Protein 3AWU (pdb70)

B-factor: mean 17.39, std 9.41, range [6.97, 77.0]

Nearest PDB structures (foldseek):
  3awt-assembly1_A  TM=1.003E+00  e=3.997E-61  Streptomyces castaneoglobisporus
  7ciy-assembly1_A  TM=1.003E+00  e=2.114E-59  Streptomyces castaneoglobisporus
  5z0m-assembly1_A  TM=1.003E+00  e=1.622E-57  Streptomyces castaneoglobisporus
  6j2u-assembly1_B  TM=9.985E-01  e=5.013E-51  Streptomyces avermitilis
  3ntm-assembly1_A  TM=9.289E-01  e=1.333E-26  Priestia megaterium

CATH classification: 1.10.1280.10

Solvent-accessible surface area: 14108 Å² total; per-residue (Å²): 77,60,0,70,24,0,45,86,22,81,79,90,52,24,133,100,4,16,56,1,0,35,57,0,9,175,52,35,110,0,12,88,30,0,100,35,6,20,46,29,5,8,42,4,17,10,110,18,94,16,7,1,7,0,0,0,0,0,3,0,1,10,0,61,4,0,6,36,0,4,99,5,0,45,77,62,27,99,76,7,29,0,2,8,0,25,0,13,67,34,67,46,72,194,14,49,0,8,31,88,80,0,0,0,12,64,12,100,112,108,26,12,72,1,93,56,14,24,0,2,30,97,63,63,77,2,58,1,73,11,79,15,7,47,20,67,26,0,14,2,57,19,27,55,85,44,77,99,1,0,52,168,76,46,6,68,66,3,4,50,45,66,38,4,2,70,91,73,27,11,0,39,0,108,3,0,0,0,29,0,0,5,20,65,56,65,34,1,3,2,30,0,0,12,8,0,6,12,5,0,17,5,0,4,0,0,0,0,0,0,0,0,0,0,2,0,10,1,6,20,1,3,1,42,2,45,70,100,20,86,136,25,67,6,44,8,97,50,82,35,109,70,4,8,9,38,92,82,65,0,109,59,38,89,112,8,80,0,32,55,0,44,84,7,67,78,77,4,64,16,64,65,35,127,137,73,118,201,158,55,48,152,73,20,84,48,108,44,145,70,24,111,0,57,2,124,69,87,173,61,29,84,30,55,8,42,0,32,0,75,56,39,61,2,12,5,5,128,4,43,86,23,17,15,2,2,4,2,19,6,3,54,59,31,101,54,6,93,25,2,0,91,26,0,6,63,35,0,99,56,8,80,6,52,108,103

Organism: NCBI:txid79261

Foldseek 3Di:
DAAEAPLPDDLVLQQLQLVLQLVCQVVPNLVVLLVVQLVLVVPADLVFFHACAFFLNVQVNLLVSLVVVQVSSCVVPVVHGHYAYPCQPQKDQPRPCQDQSHQHGWADPPPQAGDGHPQGVVNVRQFQDPDDDPDTGFGWHACPQHNTADHVVLLVVLLPFAECWDPVRGCPTDHNPNVLCASDDPGHLLVNLVRGDTCSNDSSNVSRVVVSNHSVVSNLSLVLSCQQHVPYDRDDADDRHSHAGQPAAGPPVRPDGVVNRSDVVVPYHYPDHDHRDD/DADDWDWDQAPNWIKIKHQDVADDDRMWIDTNNATWAKDADPVQWIETPLGHPDTDRHVVVNRNVVVVSCVPDDDDHD

Secondary structure (DSSP, 8-state):
-EE-BGGG--HHHHHHHHHHHHHHHHTTHHHHHHHHHHHHHHH--TTS---SSSSTTHHHHHHHHHHHHHHHHHHH-TT----B--TTTS-STTSGGGSTTTT--PBPTTT-BB-SSTT-GGGSS----S-SBS--S-B--TTSSSS-PPPHHHHHHHHT---S--TT-STT--SHHHHHHTSSTT-SHHHHHHHH-GGGGSTTGGGSTHHHHHHHHHHHHHHHHHHH-TT---S--S--TTS--TTS--TTTSS--GGGGS-GGGT-EES--PPP--/-PPPPEEEEETTEEEEEEE------SEEEEETTEEE-EEE-TTS-EEETTEEEEEESSHHHHHHHHHHHHTTPPBPP-

Structure (mmCIF, N/CA/C/O backbone):
data_3AWU
#
_entry.id   3AWU
#
_cell.length_a   65.100
_cell.length_b   97.790
_cell.length_c   54.990
_cell.angle_alpha   90.00
_cell.angle_beta   90.00
_cell.angle_gamma   90.00
#
_symmetry.space_group_name_H-M   'P 21 21 2'
#
loop_
_entity.id
_entity.type
_entity.pdbx_description
1 polymer Tyrosinase
2 polymer MelC
3 non-polymer 'COPPER (II) ION'
4 non-polymer 'NITRATE ION'
5 water water
#
loop_
_atom_site.group_PDB
_atom_site.id
_atom_site.type_symbol
_atom_site.label_atom_id
_atom_site.label_alt_id
_atom_site.label_comp_id
_atom_site.label_asym_id
_atom_site.label_entity_id
_atom_site.label_seq_id
_atom_site.pdbx_PDB_ins_code
_atom_site.Cartn_x
_atom_site.Cartn_y
_atom_site.Cartn_z
_atom_site.occupancy
_atom_site.B_iso_or_equiv
_atom_site.auth_seq_id
_atom_site.auth_comp_id
_atom_site.auth_asym_id
_atom_site.auth_atom_id
_atom_site.pdbx_PDB_model_num
ATOM 1 N N . THR A 1 2 ? -5.753 -4.843 -3.560 1.00 30.87 2 THR A N 1
ATOM 2 C CA . THR A 1 2 ? -5.724 -6.043 -2.704 1.00 25.01 2 THR A CA 1
ATOM 3 C C . THR A 1 2 ? -7.058 -6.772 -2.857 1.00 20.32 2 THR A C 1
ATOM 4 O O . THR A 1 2 ? -8.075 -6.150 -2.517 1.00 22.07 2 THR A O 1
ATOM 8 N N . VAL A 1 3 ? -7.139 -8.022 -3.321 1.00 17.97 3 VAL A N 1
ATOM 9 C CA . VAL A 1 3 ? -8.378 -8.761 -3.358 1.00 16.66 3 VAL A CA 1
ATOM 10 C C . VAL A 1 3 ? -8.356 -9.951 -2.391 1.00 14.80 3 VAL A C 1
ATOM 11 O O . VAL A 1 3 ? -7.466 -10.793 -2.519 1.00 17.07 3 VAL A O 1
ATOM 15 N N . ARG A 1 4 ? -9.313 -9.970 -1.470 1.00 12.63 4 ARG A N 1
ATOM 16 C CA . ARG A 1 4 ? -9.470 -11.105 -0.566 1.00 11.65 4 ARG A CA 1
ATOM 17 C C . ARG A 1 4 ? -10.388 -12.140 -1.225 1.00 11.46 4 ARG A C 1
ATOM 18 O O . ARG A 1 4 ? -11.507 -11.815 -1.645 1.00 13.11 4 ARG A O 1
ATOM 26 N N . LYS A 1 5 ? -9.901 -13.369 -1.312 1.00 10.75 5 LYS A N 1
ATOM 27 C CA . LYS A 1 5 ? -10.517 -14.430 -2.066 1.00 10.83 5 LYS A CA 1
ATOM 28 C C . LYS A 1 5 ? -11.012 -15.524 -1.166 1.00 10.46 5 LYS A C 1
ATOM 29 O O . LYS A 1 5 ? -10.425 -15.786 -0.130 1.00 10.36 5 LYS A O 1
ATOM 35 N N . ASN A 1 6 ? -12.067 -16.235 -1.579 1.00 11.49 6 ASN A N 1
ATOM 36 C CA . ASN A 1 6 ? -12.538 -17.392 -0.868 1.00 11.04 6 ASN A CA 1
ATOM 37 C C . ASN A 1 6 ? -11.430 -18.445 -0.854 1.00 10.56 6 ASN A C 1
ATOM 38 O O . ASN A 1 6 ? -10.870 -18.803 -1.925 1.00 10.66 6 ASN A O 1
ATOM 43 N N . GLN A 1 7 ? -11.086 -18.944 0.343 1.00 10.09 7 GLN A N 1
ATOM 44 C CA . GLN A 1 7 ? -10.017 -19.967 0.437 1.00 10.30 7 GLN A CA 1
ATOM 45 C C . GLN A 1 7 ? -10.205 -21.116 -0.539 1.00 10.17 7 GLN A C 1
ATOM 46 O O . GLN A 1 7 ? -9.223 -21.699 -0.981 1.00 10.79 7 GLN A O 1
ATOM 52 N N . ALA A 1 8 ? -11.486 -21.488 -0.768 1.00 10.71 8 ALA A N 1
ATOM 53 C CA . ALA A 1 8 ? -11.807 -22.674 -1.586 1.00 10.83 8 ALA A CA 1
ATOM 54 C C . ALA A 1 8 ? -11.312 -22.484 -3.020 1.00 11.09 8 ALA A C 1
ATOM 55 O O . ALA A 1 8 ? -11.203 -23.467 -3.742 1.00 13.69 8 ALA A O 1
ATOM 57 N N . THR A 1 9 ? -11.041 -21.256 -3.435 1.00 10.26 9 THR A N 1
ATOM 58 C CA . THR A 1 9 ? -10.714 -20.882 -4.799 1.00 10.74 9 THR A CA 1
ATOM 59 C C . THR A 1 9 ? -9.230 -20.626 -5.030 1.00 10.74 9 THR A C 1
ATOM 60 O O . THR A 1 9 ? -8.837 -20.297 -6.165 1.00 12.35 9 THR A O 1
ATOM 64 N N . LEU A 1 10 ? -8.428 -20.724 -3.972 1.00 11.39 10 LEU A N 1
ATOM 65 C CA . LEU A 1 10 ? -7.015 -20.389 -4.153 1.00 11.97 10 LEU A CA 1
ATOM 66 C C . LEU A 1 10 ? -6.340 -21.403 -5.085 1.00 12.70 10 LEU A C 1
ATOM 67 O O . LEU A 1 10 ? -6.624 -22.601 -5.075 1.00 14.47 10 LEU A O 1
ATOM 72 N N . THR A 1 11 ? -5.434 -20.969 -5.947 1.00 13.68 11 THR A N 1
ATOM 73 C CA . THR A 1 11 ? -4.582 -21.869 -6.692 1.00 14.34 11 THR A CA 1
ATOM 74 C C . THR A 1 11 ? -3.545 -22.518 -5.797 1.00 14.37 11 THR A C 1
ATOM 75 O O . THR A 1 11 ? -3.287 -22.072 -4.675 1.00 12.88 11 THR A O 1
ATOM 79 N N . ALA A 1 12 ? -2.900 -23.557 -6.295 1.00 15.64 12 ALA A N 1
ATOM 80 C CA . ALA A 1 12 ? -1.848 -24.218 -5.529 1.00 15.25 12 ALA A CA 1
ATOM 81 C C . ALA A 1 12 ? -0.751 -23.215 -5.272 1.00 14.87 12 ALA A C 1
ATOM 82 O O . ALA A 1 12 ? -0.176 -23.188 -4.158 1.00 16.01 12 ALA A O 1
ATOM 84 N N . ASP A 1 13 ? -0.405 -22.306 -6.176 1.00 16.64 13 ASP A N 1
ATOM 85 C CA . ASP A 1 13 ? 0.653 -21.306 -5.950 1.00 17.39 13 ASP A CA 1
ATOM 86 C C . ASP A 1 13 ? 0.267 -20.303 -4.854 1.00 15.09 13 ASP A C 1
ATOM 87 O O . ASP A 1 13 ? 1.086 -19.897 -4.022 1.00 15.40 13 ASP A O 1
ATOM 96 N N . GLU A 1 14 ? -1.007 -19.900 -4.846 1.00 13.77 14 GLU A N 1
ATOM 97 C CA . GLU A 1 14 ? -1.456 -18.962 -3.818 1.00 12.97 14 GLU A CA 1
ATOM 98 C C . GLU A 1 14 ? -1.429 -19.588 -2.444 1.00 11.78 14 GLU A C 1
ATOM 99 O O . GLU A 1 14 ? -1.048 -18.964 -1.460 1.00 12.41 14 GLU A O 1
ATOM 105 N N . LYS A 1 15 ? -1.812 -20.883 -2.355 1.00 12.25 15 LYS A N 1
ATOM 106 C CA . LYS A 1 15 ? -1.731 -21.584 -1.059 1.00 11.81 15 LYS A CA 1
ATOM 107 C C . LYS A 1 15 ? -0.285 -21.652 -0.562 1.00 11.98 15 LYS A C 1
ATOM 108 O O . LYS A 1 15 ? 0.052 -21.363 0.581 1.00 12.85 15 LYS A O 1
ATOM 114 N N . ARG A 1 16 ? 0.624 -22.041 -1.461 1.00 12.80 16 ARG A N 1
ATOM 115 C CA . ARG A 1 16 ? 2.055 -22.142 -1.137 1.00 13.10 16 ARG A CA 1
ATOM 116 C C . ARG A 1 16 ? 2.551 -20.814 -0.619 1.00 12.13 16 ARG A C 1
ATOM 117 O O . ARG A 1 16 ? 3.272 -20.750 0.391 1.00 12.10 16 ARG A O 1
ATOM 125 N N . ARG A 1 17 ? 2.242 -19.732 -1.318 1.00 12.76 17 ARG A N 1
ATOM 126 C CA . ARG A 1 17 ? 2.780 -18.415 -0.944 1.00 12.49 17 ARG A CA 1
ATOM 127 C C . ARG A 1 17 ? 2.193 -17.908 0.368 1.00 11.69 17 ARG A C 1
ATOM 128 O O . ARG A 1 17 ? 2.887 -17.321 1.192 1.00 12.09 17 ARG A O 1
ATOM 140 N N . PHE A 1 18 ? 0.903 -18.157 0.596 1.00 11.94 18 PHE A N 1
ATOM 141 C CA . PHE A 1 18 ? 0.280 -17.766 1.875 1.00 11.38 18 PHE A CA 1
ATOM 142 C C . PHE A 1 18 ? 0.925 -18.516 3.012 1.00 10.71 18 PHE A C 1
ATOM 143 O O . PHE A 1 18 ? 1.303 -17.900 4.026 1.00 10.73 18 PHE A O 1
ATOM 151 N N . VAL A 1 19 ? 1.040 -19.850 2.874 1.00 9.91 19 VAL A N 1
ATOM 152 C CA . VAL A 1 19 ? 1.677 -20.660 3.927 1.00 9.98 19 VAL A CA 1
ATOM 153 C C . VAL A 1 19 ? 3.078 -20.181 4.224 1.00 9.60 19 VAL A C 1
ATOM 154 O O . VAL A 1 19 ? 3.461 -20.041 5.384 1.00 9.86 19 VAL A O 1
ATOM 158 N N . ALA A 1 20 ? 3.880 -19.954 3.185 1.00 10.92 20 ALA A N 1
ATOM 159 C CA . ALA A 1 20 ? 5.271 -19.543 3.413 1.00 10.68 20 ALA A CA 1
ATOM 160 C C . ALA A 1 20 ? 5.309 -18.207 4.142 1.00 9.95 20 ALA A C 1
ATOM 161 O O . ALA A 1 20 ? 6.152 -17.970 5.007 1.00 10.20 20 ALA A O 1
ATOM 163 N N . ALA A 1 21 ? 4.461 -17.275 3.756 1.00 10.33 21 ALA A N 1
ATOM 164 C CA . ALA A 1 21 ? 4.488 -15.952 4.419 1.00 10.08 21 ALA A CA 1
ATOM 165 C C . ALA A 1 21 ? 4.090 -16.037 5.887 1.00 9.23 21 ALA A C 1
ATOM 166 O O . ALA A 1 21 ? 4.719 -15.412 6.748 1.00 9.72 21 ALA A O 1
ATOM 168 N N . VAL A 1 22 ? 3.078 -16.834 6.187 1.00 9.55 22 VAL A N 1
ATOM 169 C CA . VAL A 1 22 ? 2.687 -17.061 7.607 1.00 9.86 22 VAL A CA 1
ATOM 170 C C . VAL A 1 22 ? 3.833 -17.697 8.383 1.00 9.57 22 VAL A C 1
ATOM 171 O O . VAL A 1 22 ? 4.176 -17.276 9.504 1.00 9.92 22 VAL A O 1
ATOM 175 N N . LEU A 1 23 ? 4.482 -18.720 7.794 1.00 9.64 23 LEU A N 1
ATOM 176 C CA . LEU A 1 23 ? 5.574 -19.395 8.496 1.00 9.67 23 LEU A CA 1
ATOM 177 C C . LEU A 1 23 ? 6.736 -18.442 8.714 1.00 9.33 23 LEU A C 1
ATOM 178 O O . LEU A 1 23 ? 7.431 -18.540 9.762 1.00 10.04 23 LEU A O 1
ATOM 183 N N . GLU A 1 24 ? 6.973 -17.509 7.825 1.00 9.30 24 GLU A N 1
ATOM 184 C CA . GLU A 1 24 ? 8.092 -16.537 8.012 1.00 9.33 24 GLU A CA 1
ATOM 185 C C . GLU A 1 24 ? 7.742 -15.542 9.108 1.00 9.03 24 GLU A C 1
ATOM 186 O O . GLU A 1 24 ? 8.578 -15.192 9.943 1.00 10.58 24 GLU A O 1
ATOM 192 N N . LEU A 1 25 ? 6.492 -15.071 9.154 1.00 9.29 25 LEU A N 1
ATOM 193 C CA . LEU A 1 25 ? 6.103 -14.204 10.291 1.00 9.70 25 LEU A CA 1
ATOM 194 C C . LEU A 1 25 ? 6.267 -14.970 11.613 1.00 9.05 25 LEU A C 1
ATOM 195 O O . LEU A 1 25 ? 6.690 -14.357 12.597 1.00 9.59 25 LEU A O 1
ATOM 200 N N . LYS A 1 26 ? 5.974 -16.272 11.630 1.00 8.98 26 LYS A N 1
ATOM 201 C CA . LYS A 1 26 ? 6.226 -17.057 12.852 1.00 10.26 26 LYS A CA 1
ATOM 202 C C . LYS A 1 26 ? 7.719 -17.123 13.159 1.00 9.59 26 LYS A C 1
ATOM 203 O O . LYS A 1 26 ? 8.141 -16.820 14.302 1.00 9.53 26 LYS A O 1
ATOM 209 N N . ARG A 1 27 ? 8.537 -17.507 12.202 1.00 8.94 27 ARG A N 1
ATOM 210 C CA . ARG A 1 27 ? 9.982 -17.666 12.434 1.00 9.05 27 ARG A CA 1
ATOM 211 C C . ARG A 1 27 ? 10.591 -16.376 12.966 1.00 9.51 27 ARG A C 1
ATOM 212 O O . ARG A 1 27 ? 11.459 -16.412 13.853 1.00 10.26 27 ARG A O 1
ATOM 220 N N . SER A 1 28 ? 10.188 -15.217 12.438 1.00 9.35 28 SER A N 1
ATOM 221 C CA . SER A 1 28 ? 10.833 -13.961 12.793 1.00 10.72 28 SER A CA 1
ATOM 222 C C . SER A 1 28 ? 10.366 -13.418 14.131 1.00 10.79 28 SER A C 1
ATOM 223 O O . SER A 1 28 ? 10.922 -12.410 14.575 1.00 13.21 28 SER A O 1
ATOM 226 N N . GLY A 1 29 ? 9.338 -14.034 14.737 1.00 10.29 29 GLY A N 1
ATOM 227 C CA . GLY A 1 29 ? 8.844 -13.599 16.060 1.00 11.58 29 GLY A CA 1
ATOM 228 C C . GLY A 1 29 ? 7.667 -12.647 15.913 1.00 11.42 29 GLY A C 1
ATOM 229 O O . GLY A 1 29 ? 7.001 -12.341 16.921 1.00 13.50 29 GLY A O 1
ATOM 230 N N . ARG A 1 30 ? 7.371 -12.178 14.715 1.00 9.23 30 ARG A N 1
ATOM 231 C CA . ARG A 1 30 ? 6.267 -11.209 14.570 1.00 9.73 30 ARG A CA 1
ATOM 232 C C . ARG A 1 30 ? 4.921 -11.841 14.853 1.00 9.58 30 ARG A C 1
ATOM 233 O O . ARG A 1 30 ? 4.037 -11.204 15.448 1.00 11.38 30 ARG A O 1
ATOM 241 N N . TYR A 1 31 ? 4.703 -13.070 14.399 1.00 9.47 31 TYR A N 1
ATOM 242 C CA . TYR A 1 31 ? 3.379 -13.677 14.533 1.00 9.51 31 TYR A CA 1
ATOM 243 C C . TYR A 1 31 ? 2.892 -13.722 15.966 1.00 9.67 31 TYR A C 1
ATOM 244 O O . TYR A 1 31 ? 1.737 -13.441 16.256 1.00 9.70 31 TYR A O 1
ATOM 253 N N . ASP A 1 32 ? 3.787 -14.190 16.872 1.00 10.22 32 ASP A N 1
ATOM 254 C CA . ASP A 1 32 ? 3.356 -14.382 18.253 1.00 10.01 32 ASP A CA 1
ATOM 255 C C . ASP A 1 32 ? 2.868 -13.111 18.899 1.00 9.35 32 ASP A C 1
ATOM 256 O O . ASP A 1 32 ? 2.019 -13.143 19.809 1.00 9.92 32 ASP A O 1
ATOM 261 N N . GLU A 1 33 ? 3.354 -11.955 18.451 1.00 10.95 33 GLU A N 1
ATOM 262 C CA . GLU A 1 33 ? 2.869 -10.713 19.072 1.00 11.55 33 GLU A CA 1
ATOM 263 C C . GLU A 1 33 ? 1.452 -10.409 18.636 1.00 10.86 33 GLU A C 1
ATOM 264 O O . GLU A 1 33 ? 0.708 -9.772 19.402 1.00 11.53 33 GLU A O 1
ATOM 270 N N . PHE A 1 34 ? 0.975 -10.846 17.466 1.00 10.18 34 PHE A N 1
ATOM 271 C CA . PHE A 1 34 ? -0.458 -10.775 17.155 1.00 10.26 34 PHE A CA 1
ATOM 272 C C . PHE A 1 34 ? -1.271 -11.655 18.122 1.00 9.87 34 PHE A C 1
ATOM 273 O O . PHE A 1 34 ? -2.321 -11.260 18.600 1.00 9.71 34 PHE A O 1
ATOM 281 N N . VAL A 1 35 ? -0.761 -12.864 18.423 1.00 9.71 35 VAL A N 1
ATOM 282 C CA . VAL A 1 35 ? -1.507 -13.712 19.370 1.00 10.40 35 VAL A CA 1
ATOM 283 C C . VAL A 1 35 ? -1.583 -13.003 20.705 1.00 10.14 35 VAL A C 1
ATOM 284 O O . VAL A 1 35 ? -2.637 -12.997 21.355 1.00 11.31 35 VAL A O 1
ATOM 288 N N . ARG A 1 36 ? -0.450 -12.446 21.156 1.00 10.77 36 ARG A N 1
ATOM 289 C CA . ARG A 1 36 ? -0.433 -11.786 22.453 1.00 11.35 36 ARG A CA 1
ATOM 290 C C . ARG A 1 36 ? -1.385 -10.599 22.495 1.00 12.32 36 ARG A C 1
ATOM 291 O O . ARG A 1 36 ? -2.124 -10.420 23.484 1.00 13.22 36 ARG A O 1
ATOM 299 N N . THR A 1 37 ? -1.394 -9.743 21.480 1.00 11.69 37 THR A N 1
ATOM 300 C CA . THR A 1 37 ? -2.319 -8.606 21.500 1.00 12.86 37 THR A CA 1
ATOM 301 C C . THR A 1 37 ? -3.759 -9.046 21.597 1.00 13.36 37 THR A C 1
ATOM 302 O O . THR A 1 37 ? -4.612 -8.536 22.344 1.00 13.35 37 THR A O 1
ATOM 306 N N . HIS A 1 38 ? -4.115 -10.091 20.774 1.00 13.34 38 HIS A N 1
ATOM 307 C CA . HIS A 1 38 ? -5.495 -10.534 20.830 1.00 12.65 38 HIS A CA 1
ATOM 308 C C . HIS A 1 38 ? -5.883 -11.061 22.206 1.00 12.12 38 HIS A C 1
ATOM 309 O O . HIS A 1 38 ? -6.948 -10.742 22.729 1.00 11.73 38 HIS A O 1
ATOM 316 N N . ASN A 1 39 ? -5.023 -11.866 22.821 1.00 12.06 39 ASN A N 1
ATOM 317 C CA . ASN A 1 39 ? -5.315 -12.423 24.138 1.00 13.08 39 ASN A CA 1
ATOM 318 C C . ASN A 1 39 ? -5.520 -11.343 25.157 1.00 13.35 39 ASN A C 1
ATOM 319 O O . ASN A 1 39 ? -6.389 -11.389 26.030 1.00 14.29 39 ASN A O 1
ATOM 324 N N . GLU A 1 40 ? -4.723 -10.255 25.109 1.00 14.35 40 GLU A N 1
ATOM 325 C CA . GLU A 1 40 ? -4.853 -9.182 26.081 1.00 15.76 40 GLU A CA 1
ATOM 326 C C . GLU A 1 40 ? -6.226 -8.520 25.959 1.00 15.09 40 GLU A C 1
ATOM 327 O O . GLU A 1 40 ? -6.905 -8.256 26.971 1.00 17.00 40 GLU A O 1
ATOM 333 N N . PHE A 1 41 ? -6.680 -8.268 24.723 1.00 13.40 41 PHE A N 1
ATOM 334 C CA . PHE A 1 41 ? -7.998 -7.647 24.580 1.00 13.71 41 PHE A CA 1
ATOM 335 C C . PHE A 1 41 ? -9.060 -8.647 24.981 1.00 12.99 41 PHE A C 1
ATOM 336 O O . PHE A 1 41 ? -10.040 -8.308 25.688 1.00 15.51 41 PHE A O 1
ATOM 344 N N . ILE A 1 42 ? -9.014 -9.904 24.611 1.00 12.52 42 ILE A N 1
ATOM 345 C CA . ILE A 1 42 ? -10.142 -10.778 24.947 1.00 14.52 42 ILE A CA 1
ATOM 346 C C . ILE A 1 42 ? -10.193 -11.031 26.427 1.00 14.73 42 ILE A C 1
ATOM 347 O O . ILE A 1 42 ? -11.282 -11.246 27.002 1.00 14.90 42 ILE A O 1
ATOM 352 N N . MET A 1 43 ? -9.064 -10.989 27.139 1.00 13.34 43 MET A N 1
ATOM 353 C CA . MET A 1 43 ? -9.130 -11.134 28.585 1.00 14.56 43 MET A CA 1
ATOM 354 C C . MET A 1 43 ? -9.525 -9.849 29.317 1.00 14.62 43 MET A C 1
ATOM 355 O O . MET A 1 43 ? -9.905 -9.924 30.493 1.00 17.16 43 MET A O 1
ATOM 360 N N . SER A 1 44 ? -9.439 -8.707 28.655 1.00 13.57 44 SER A N 1
ATOM 361 C CA . SER A 1 44 ? -9.771 -7.436 29.298 1.00 13.55 44 SER A CA 1
ATOM 362 C C . SER A 1 44 ? -11.153 -6.892 28.956 1.00 12.78 44 SER A C 1
ATOM 363 O O . SER A 1 44 ? -11.729 -6.182 29.810 1.00 16.73 44 SER A O 1
ATOM 368 N N . ASP A 1 45 ? -11.660 -7.147 27.750 1.00 13.05 45 ASP A N 1
ATOM 369 C CA . ASP A 1 45 ? -12.959 -6.604 27.322 1.00 12.82 45 ASP A CA 1
ATOM 370 C C . ASP A 1 45 ? -14.058 -7.174 28.201 1.00 13.96 45 ASP A C 1
ATOM 371 O O . ASP A 1 45 ? -14.167 -8.404 28.224 1.00 20.82 45 ASP A O 1
ATOM 376 N N . THR A 1 46 ? -14.807 -6.381 28.934 1.00 13.50 46 THR A N 1
ATOM 377 C CA . THR A 1 46 ? -15.795 -6.933 29.853 1.00 15.01 46 THR A CA 1
ATOM 378 C C . THR A 1 46 ? -17.173 -6.253 29.617 1.00 15.78 46 THR A C 1
ATOM 379 O O . THR A 1 46 ? -17.180 -5.079 29.268 1.00 16.58 46 THR A O 1
ATOM 383 N N . ASP A 1 47 ? -18.259 -7.003 29.855 1.00 15.41 47 ASP A N 1
ATOM 384 C CA . ASP A 1 47 ? -19.586 -6.457 29.593 1.00 16.62 47 ASP A CA 1
ATOM 385 C C . ASP A 1 47 ? -19.965 -5.244 30.464 1.00 17.99 47 ASP A C 1
ATOM 386 O O . ASP A 1 47 ? -20.804 -4.490 30.019 1.00 20.31 47 ASP A O 1
ATOM 391 N N . SER A 1 48 ? -19.369 -5.110 31.625 1.00 20.97 48 SER A N 1
ATOM 392 C CA . SER A 1 48 ? -19.652 -4.045 32.569 1.00 23.89 48 SER A CA 1
ATOM 393 C C . SER A 1 48 ? -18.563 -2.992 32.600 1.00 23.51 48 SER A C 1
ATOM 394 O O . SER A 1 48 ? -18.600 -2.054 33.410 1.00 30.54 48 SER A O 1
ATOM 397 N N . GLY A 1 49 ? -17.553 -3.031 31.765 1.00 21.53 49 GLY A N 1
ATOM 398 C CA . GLY A 1 49 ? -16.441 -2.066 31.855 1.00 20.74 49 GLY A CA 1
ATOM 399 C C . GLY A 1 49 ? -15.961 -1.809 30.427 1.00 17.72 49 GLY A C 1
ATOM 400 O O . GLY A 1 49 ? -16.644 -1.997 29.433 1.00 16.84 49 GLY A O 1
ATOM 401 N N . GLU A 1 50 ? -14.696 -1.335 30.351 1.00 17.56 50 GLU A N 1
ATOM 402 C CA . GLU A 1 50 ? -14.125 -0.985 29.082 1.00 16.39 50 GLU A CA 1
ATOM 403 C C . GLU A 1 50 ? -14.136 -2.219 28.144 1.00 14.92 50 GLU A C 1
ATOM 404 O O . GLU A 1 50 ? -13.742 -3.312 28.580 1.00 15.14 50 GLU A O 1
ATOM 410 N N . ARG A 1 51 ? -14.561 -2.001 26.918 1.00 14.49 51 ARG A N 1
ATOM 411 C CA . ARG A 1 51 ? -14.625 -3.107 25.966 1.00 13.43 51 ARG A CA 1
ATOM 412 C C . ARG A 1 51 ? -14.398 -2.541 24.588 1.00 12.79 51 ARG A C 1
ATOM 413 O O . ARG A 1 51 ? -15.091 -1.615 24.206 1.00 14.44 51 ARG A O 1
ATOM 421 N N . THR A 1 52 ? -13.422 -3.117 23.902 1.00 12.08 52 THR A N 1
ATOM 422 C CA . THR A 1 52 ? -13.040 -2.591 22.602 1.00 12.42 52 THR A CA 1
ATOM 423 C C . THR A 1 52 ? -12.960 -3.690 21.537 1.00 11.45 52 THR A C 1
ATOM 424 O O . THR A 1 52 ? -13.474 -3.550 20.441 1.00 12.27 52 THR A O 1
ATOM 428 N N . GLY A 1 53 ? -12.271 -4.824 21.797 1.00 10.06 53 GLY A N 1
ATOM 429 C CA . GLY A 1 53 ? -12.029 -5.791 20.743 1.00 10.61 53 GLY A CA 1
ATOM 430 C C . GLY A 1 53 ? -13.202 -6.734 20.511 1.00 10.72 53 GLY A C 1
ATOM 431 O O . GLY A 1 53 ? -13.357 -7.266 19.413 1.00 11.48 53 GLY A O 1
ATOM 432 N N A HIS A 1 54 ? -14.051 -6.903 21.503 0.33 10.72 54 HIS A N 1
ATOM 433 N N B HIS A 1 54 ? -13.983 -6.983 21.538 0.67 11.23 54 HIS A N 1
ATOM 434 C CA A HIS A 1 54 ? -15.214 -7.765 21.220 0.33 10.33 54 HIS A CA 1
ATOM 435 C CA B HIS A 1 54 ? -15.023 -8.003 21.640 0.67 10.65 54 HIS A CA 1
ATOM 436 C C A HIS A 1 54 ? -16.216 -7.480 22.332 0.33 11.22 54 HIS A C 1
ATOM 437 C C B HIS A 1 54 ? -16.229 -7.425 22.364 0.67 11.41 54 HIS A C 1
ATOM 438 O O A HIS A 1 54 ? -15.995 -6.653 23.227 0.33 12.25 54 HIS A O 1
ATOM 439 O O B HIS A 1 54 ? -16.137 -6.392 23.028 0.67 11.55 54 HIS A O 1
ATOM 452 N N . ARG A 1 55 ? -17.338 -8.172 22.331 1.00 10.70 55 ARG A N 1
ATOM 453 C CA . ARG A 1 55 ? -18.533 -7.976 23.115 1.00 11.37 55 ARG A CA 1
ATOM 454 C C . ARG A 1 55 ? -18.923 -6.521 23.095 1.00 10.81 55 ARG A C 1
ATOM 455 O O . ARG A 1 55 ? -19.356 -5.967 24.126 1.00 13.01 55 ARG A O 1
ATOM 463 N N . SER A 1 56 ? -18.868 -5.865 21.921 1.00 11.16 56 SER A N 1
ATOM 464 C CA . SER A 1 56 ? -19.044 -4.402 21.874 1.00 11.21 56 SER A CA 1
ATOM 465 C C . SER A 1 56 ? -19.159 -4.022 20.401 1.00 10.99 56 SER A C 1
ATOM 466 O O . SER A 1 56 ? -18.750 -4.815 19.525 1.00 10.38 56 SER A O 1
ATOM 469 N N . PRO A 1 57 ? -19.700 -2.857 20.115 1.00 11.05 57 PRO A N 1
ATOM 470 C CA . PRO A 1 57 ? -19.864 -2.448 18.720 1.00 11.37 57 PRO A CA 1
ATOM 471 C C . PRO A 1 57 ? -18.538 -2.426 17.961 1.00 9.89 57 PRO A C 1
ATOM 472 O O . PRO A 1 57 ? -18.549 -2.660 16.753 1.00 11.35 57 PRO A O 1
ATOM 476 N N . SER A 1 58 ? -17.432 -2.127 18.636 1.00 10.19 58 SER A N 1
ATOM 477 C CA . SER A 1 58 ? -16.164 -2.061 17.903 1.00 10.38 58 SER A CA 1
ATOM 478 C C . SER A 1 58 ? -15.548 -3.428 17.606 1.00 9.33 58 SER A C 1
ATOM 479 O O . SER A 1 58 ? -14.532 -3.482 16.935 1.00 9.33 58 SER A O 1
ATOM 482 N N . PHE A 1 59 ? -16.195 -4.529 18.002 1.00 9.35 59 PHE A N 1
ATOM 483 C CA . PHE A 1 59 ? -15.787 -5.875 17.612 1.00 10.07 59 PHE A CA 1
ATOM 484 C C . PHE A 1 59 ? -15.454 -5.922 16.119 1.00 9.43 59 PHE A C 1
ATOM 485 O O . PHE A 1 59 ? -14.384 -6.446 15.733 1.00 9.38 59 PHE A O 1
ATOM 493 N N . LEU A 1 60 ? -16.306 -5.339 15.284 1.00 9.05 60 LEU A N 1
ATOM 494 C CA . LEU A 1 60 ? -16.099 -5.442 13.807 1.00 9.36 60 LEU A CA 1
ATOM 495 C C . LEU A 1 60 ? -15.008 -4.512 13.329 1.00 8.62 60 LEU A C 1
ATOM 496 O O . LEU A 1 60 ? -14.094 -5.020 12.689 1.00 8.69 60 LEU A O 1
ATOM 501 N N . PRO A 1 61 ? -14.980 -3.186 13.578 1.00 9.38 61 PRO A N 1
ATOM 502 C CA . PRO A 1 61 ? -13.853 -2.406 13.098 1.00 9.69 61 PRO A CA 1
ATOM 503 C C . PRO A 1 61 ? -12.528 -2.786 13.749 1.00 9.52 61 PRO A C 1
ATOM 504 O O . PRO A 1 61 ? -11.490 -2.692 13.094 1.00 9.23 61 PRO A O 1
ATOM 508 N N . TRP A 1 62 ? -12.549 -3.197 15.013 1.00 9.59 62 TRP A N 1
ATOM 509 C CA . TRP A 1 62 ? -11.316 -3.593 15.690 1.00 9.61 62 TRP A CA 1
ATOM 510 C C . TRP A 1 62 ? -10.701 -4.780 14.963 1.00 9.24 62 TRP A C 1
ATOM 511 O O . TRP A 1 62 ? -9.516 -4.763 14.619 1.00 9.61 62 TRP A O 1
ATOM 522 N N . HIS A 1 63 ? -11.528 -5.833 14.719 1.00 9.38 63 HIS A N 1
ATOM 523 C CA . HIS A 1 63 ? -10.965 -6.976 13.993 1.00 9.34 63 HIS A CA 1
ATOM 524 C C . HIS A 1 63 ? -10.634 -6.618 12.561 1.00 8.82 63 HIS A C 1
ATOM 525 O O . HIS A 1 63 ? -9.690 -7.178 11.987 1.00 9.19 63 HIS A O 1
ATOM 532 N N . ARG A 1 64 ? -11.328 -5.659 11.914 1.00 9.64 64 ARG A N 1
ATOM 533 C CA . ARG A 1 64 ? -10.943 -5.230 10.585 1.00 8.92 64 ARG A CA 1
ATOM 534 C C . ARG A 1 64 ? -9.540 -4.651 10.608 1.00 9.51 64 ARG A C 1
ATOM 535 O O . ARG A 1 64 ? -8.700 -4.979 9.754 1.00 10.22 64 ARG A O 1
ATOM 543 N N . ARG A 1 65 ? -9.257 -3.769 11.568 1.00 9.43 65 ARG A N 1
ATOM 544 C CA . ARG A 1 65 ? -7.895 -3.188 11.615 1.00 10.08 65 ARG A CA 1
ATOM 545 C C . ARG A 1 65 ? -6.860 -4.209 12.059 1.00 9.54 65 ARG A C 1
ATOM 546 O O . ARG A 1 65 ? -5.756 -4.178 11.515 1.00 10.92 65 ARG A O 1
ATOM 560 N N . PHE A 1 66 ? -7.205 -5.108 12.976 1.00 9.31 66 PHE A N 1
ATOM 561 C CA . PHE A 1 66 ? -6.249 -6.131 13.373 1.00 9.38 66 PHE A CA 1
ATOM 562 C C . PHE A 1 66 ? -5.861 -7.010 12.192 1.00 9.33 66 PHE A C 1
ATOM 563 O O . PHE A 1 66 ? -4.680 -7.324 11.981 1.00 9.96 66 PHE A O 1
ATOM 571 N N . LEU A 1 67 ? -6.886 -7.429 11.415 1.00 8.92 67 LEU A N 1
ATOM 572 C CA . LEU A 1 67 ? -6.586 -8.213 10.193 1.00 9.40 67 LEU A CA 1
ATOM 573 C C . LEU A 1 67 ? -5.755 -7.418 9.180 1.00 9.57 67 LEU A C 1
ATOM 574 O O . LEU A 1 67 ? -4.918 -8.004 8.475 1.00 10.08 67 LEU A O 1
ATOM 579 N N . LEU A 1 68 ? -6.023 -6.112 9.040 1.00 9.97 68 LEU A N 1
ATOM 580 C CA . LEU A 1 68 ? -5.215 -5.265 8.147 1.00 10.84 68 LEU A CA 1
ATOM 581 C C . LEU A 1 68 ? -3.778 -5.259 8.627 1.00 9.81 68 LEU A C 1
ATOM 582 O O . LEU A 1 68 ? -2.839 -5.363 7.808 1.00 11.81 68 LEU A O 1
ATOM 587 N N . ASP A 1 69 ? -3.565 -5.126 9.941 1.00 10.14 69 ASP A N 1
ATOM 588 C CA . ASP A 1 69 ? -2.160 -5.163 10.436 1.00 11.29 69 ASP A CA 1
ATOM 589 C C . ASP A 1 69 ? -1.517 -6.474 10.007 1.00 10.10 69 ASP A C 1
ATOM 590 O O . ASP A 1 69 ? -0.343 -6.515 9.595 1.00 10.67 69 ASP A O 1
ATOM 595 N N . PHE A 1 70 ? -2.259 -7.572 10.202 1.00 9.71 70 PHE A N 1
ATOM 596 C CA . PHE A 1 70 ? -1.655 -8.901 9.874 1.00 9.93 70 PHE A CA 1
ATOM 597 C C . PHE A 1 70 ? -1.416 -9.049 8.392 1.00 10.11 70 PHE A C 1
ATOM 598 O O . PHE A 1 70 ? -0.346 -9.523 7.968 1.00 11.18 70 PHE A O 1
ATOM 606 N N . GLU A 1 71 ? -2.393 -8.658 7.571 1.00 10.27 71 GLU A N 1
ATOM 607 C CA . GLU A 1 71 ? -2.190 -8.741 6.108 1.00 10.67 71 GLU A CA 1
ATOM 608 C C . GLU A 1 71 ? -1.012 -7.910 5.663 1.00 10.44 71 GLU A C 1
ATOM 609 O O . GLU A 1 71 ? -0.276 -8.313 4.790 1.00 12.47 71 GLU A O 1
ATOM 615 N N . GLN A 1 72 ? -0.839 -6.712 6.217 1.00 11.09 72 GLN A N 1
ATOM 616 C CA . GLN A 1 72 ? 0.274 -5.840 5.850 1.00 12.52 72 GLN A CA 1
ATOM 617 C C . GLN A 1 72 ? 1.565 -6.538 6.245 1.00 11.40 72 GLN A C 1
ATOM 618 O O . GLN A 1 72 ? 2.582 -6.447 5.523 1.00 12.72 72 GLN A O 1
ATOM 624 N N . ALA A 1 73 ? 1.579 -7.191 7.411 1.00 10.74 73 ALA A N 1
ATOM 625 C CA . ALA A 1 73 ? 2.821 -7.939 7.794 1.00 11.68 73 ALA A CA 1
ATOM 626 C C . ALA A 1 73 ? 3.074 -9.048 6.796 1.00 11.05 73 ALA A C 1
ATOM 627 O O . ALA A 1 73 ? 4.207 -9.287 6.339 1.00 12.63 73 ALA A O 1
ATOM 629 N N . LEU A 1 74 ? 2.056 -9.806 6.379 1.00 10.90 74 LEU A N 1
ATOM 630 C CA . LEU A 1 74 ? 2.279 -10.805 5.355 1.00 11.59 74 LEU A CA 1
ATOM 631 C C . LEU A 1 74 ? 2.821 -10.184 4.061 1.00 11.33 74 LEU A C 1
ATOM 632 O O . LEU A 1 74 ? 3.730 -10.757 3.460 1.00 13.62 74 LEU A O 1
ATOM 637 N N . GLN A 1 75 ? 2.260 -9.063 3.662 1.00 11.92 75 GLN A N 1
ATOM 638 C CA . GLN A 1 75 ? 2.709 -8.445 2.395 1.00 12.33 75 GLN A CA 1
ATOM 639 C C . GLN A 1 75 ? 4.098 -7.902 2.517 1.00 13.00 75 GLN A C 1
ATOM 640 O O . GLN A 1 75 ? 4.767 -7.764 1.516 1.00 14.58 75 GLN A O 1
ATOM 646 N N . SER A 1 76 ? 4.589 -7.618 3.719 1.00 13.44 76 SER A N 1
ATOM 647 C CA . SER A 1 76 ? 5.997 -7.248 3.860 1.00 14.52 76 SER A CA 1
ATOM 648 C C . SER A 1 76 ? 6.951 -8.429 3.571 1.00 15.70 76 SER A C 1
ATOM 649 O O . SER A 1 76 ? 8.114 -8.217 3.293 1.00 19.38 76 SER A O 1
ATOM 652 N N . VAL A 1 77 ? 6.452 -9.646 3.687 1.00 14.93 77 VAL A N 1
ATOM 653 C CA . VAL A 1 77 ? 7.212 -10.837 3.354 1.00 15.05 77 VAL A CA 1
ATOM 654 C C . VAL A 1 77 ? 7.017 -11.180 1.886 1.00 14.83 77 VAL A C 1
ATOM 655 O O . VAL A 1 77 ? 7.990 -11.478 1.153 1.00 16.09 77 VAL A O 1
ATOM 659 N N . ASP A 1 78 ? 5.787 -11.167 1.403 1.00 15.02 78 ASP A N 1
ATOM 660 C CA . ASP A 1 78 ? 5.483 -11.493 0.012 1.00 14.44 78 ASP A CA 1
ATOM 661 C C . ASP A 1 78 ? 4.325 -10.589 -0.397 1.00 13.81 78 ASP A C 1
ATOM 662 O O . ASP A 1 78 ? 3.192 -10.795 0.066 1.00 14.23 78 ASP A O 1
ATOM 667 N N . SER A 1 79 ? 4.584 -9.657 -1.269 1.00 16.13 79 SER A N 1
ATOM 668 C CA . SER A 1 79 ? 3.593 -8.600 -1.548 1.00 18.06 79 SER A CA 1
ATOM 669 C C . SER A 1 79 ? 2.395 -9.127 -2.300 1.00 17.21 79 SER A C 1
ATOM 670 O O . SER A 1 79 ? 1.391 -8.391 -2.381 1.00 19.07 79 SER A O 1
ATOM 673 N N . SER A 1 80 ? 2.467 -10.335 -2.838 1.00 16.55 80 SER A N 1
ATOM 674 C CA . SER A 1 80 ? 1.340 -10.909 -3.578 1.00 17.90 80 SER A CA 1
ATOM 675 C C . SER A 1 80 ? 0.296 -11.539 -2.679 1.00 17.39 80 SER A C 1
ATOM 676 O O . SER A 1 80 ? -0.823 -11.854 -3.128 1.00 18.49 80 SER A O 1
ATOM 679 N N . VAL A 1 81 ? 0.594 -11.780 -1.423 1.00 14.91 81 VAL A N 1
ATOM 680 C CA . VAL A 1 81 ? -0.311 -12.494 -0.512 1.00 13.83 81 VAL A CA 1
ATOM 681 C C . VAL A 1 81 ? -1.378 -11.559 0.076 1.00 13.30 81 VAL A C 1
ATOM 682 O O . VAL A 1 81 ? -1.098 -10.432 0.470 1.00 14.59 81 VAL A O 1
ATOM 686 N N . THR A 1 82 ? -2.609 -12.039 0.081 1.00 13.29 82 THR A N 1
ATOM 687 C CA . THR A 1 82 ? -3.704 -11.332 0.777 1.00 13.02 82 THR A CA 1
ATOM 688 C C . THR A 1 82 ? -4.370 -12.389 1.654 1.00 11.90 82 THR A C 1
ATOM 689 O O . THR A 1 82 ? -4.126 -13.594 1.514 1.00 12.49 82 THR A O 1
ATOM 693 N N . LEU A 1 83 ? -5.194 -11.912 2.594 1.00 11.84 83 LEU A N 1
ATOM 694 C CA . LEU A 1 83 ? -5.905 -12.851 3.465 1.00 11.84 83 LEU A CA 1
ATOM 695 C C . LEU A 1 83 ? -7.071 -13.479 2.717 1.00 10.33 83 LEU A C 1
ATOM 696 O O . LEU A 1 83 ? -7.925 -12.716 2.220 1.00 11.35 83 LEU A O 1
ATOM 701 N N . PRO A 1 84 ? -7.122 -14.802 2.660 1.00 9.80 84 PRO A N 1
ATOM 702 C CA . PRO A 1 84 ? -8.306 -15.473 2.141 1.00 10.59 84 PRO A CA 1
ATOM 703 C C . PRO A 1 84 ? -9.351 -15.531 3.239 1.00 9.85 84 PRO A C 1
ATOM 704 O O . PRO A 1 84 ? -9.050 -15.339 4.430 1.00 10.07 84 PRO A O 1
ATOM 708 N N . TYR A 1 85 ? -10.598 -15.826 2.822 1.00 10.48 85 TYR A N 1
ATOM 709 C CA . TYR A 1 85 ? -11.669 -15.974 3.791 1.00 9.86 85 TYR A CA 1
ATOM 710 C C . TYR A 1 85 ? -12.274 -17.378 3.726 1.00 9.33 85 TYR A C 1
ATOM 711 O O . TYR A 1 85 ? -12.329 -18.016 2.669 1.00 10.52 85 TYR A O 1
ATOM 720 N N . TRP A 1 86 ? -12.779 -17.817 4.869 1.00 9.10 86 TRP A N 1
ATOM 721 C CA . TRP A 1 86 ? -13.413 -19.157 4.973 1.00 10.10 86 TRP A CA 1
ATOM 722 C C . TRP A 1 86 ? -14.911 -18.960 5.150 1.00 9.62 86 TRP A C 1
ATOM 723 O O . TRP A 1 86 ? -15.366 -18.574 6.249 1.00 10.31 86 TRP A O 1
ATOM 734 N N . ASP A 1 87 ? -15.656 -19.279 4.075 1.00 10.58 87 ASP A N 1
ATOM 735 C CA . ASP A 1 87 ? -17.112 -19.297 4.196 1.00 11.83 87 ASP A CA 1
ATOM 736 C C . ASP A 1 87 ? -17.495 -20.632 4.814 1.00 11.26 87 ASP A C 1
ATOM 737 O O . ASP A 1 87 ? -17.686 -21.626 4.094 1.00 13.79 87 ASP A O 1
ATOM 742 N N . TRP A 1 88 ? -17.595 -20.636 6.124 1.00 12.09 88 TRP A N 1
ATOM 743 C CA . TRP A 1 88 ? -17.957 -21.816 6.896 1.00 13.15 88 TRP A CA 1
ATOM 744 C C . TRP A 1 88 ? -19.432 -22.189 6.727 1.00 16.07 88 TRP A C 1
ATOM 745 O O . TRP A 1 88 ? -19.814 -23.294 7.183 1.00 21.54 88 TRP A O 1
ATOM 756 N N . SER A 1 89 ? -20.231 -21.339 6.075 1.00 15.95 89 SER A N 1
ATOM 757 C CA . SER A 1 89 ? -21.602 -21.813 5.779 1.00 18.50 89 SER A CA 1
ATOM 758 C C . SER A 1 89 ? -21.574 -22.781 4.586 1.00 21.65 89 SER A C 1
ATOM 759 O O . SER A 1 89 ? -22.427 -23.667 4.490 1.00 27.69 89 SER A O 1
ATOM 762 N N . ALA A 1 90 ? -20.630 -22.613 3.685 1.00 21.44 90 ALA A N 1
ATOM 763 C CA . ALA A 1 90 ? -20.491 -23.382 2.455 1.00 23.18 90 ALA A CA 1
ATOM 764 C C . ALA A 1 90 ? -19.551 -24.556 2.610 1.00 21.89 90 ALA A C 1
ATOM 765 O O . ALA A 1 90 ? -19.812 -25.709 2.212 1.00 28.08 90 ALA A O 1
ATOM 767 N N . ASP A 1 91 ? -18.416 -24.264 3.213 1.00 19.09 91 ASP A N 1
ATOM 768 C CA . ASP A 1 91 ? -17.355 -25.291 3.319 1.00 18.58 91 ASP A CA 1
ATOM 769 C C . ASP A 1 91 ? -17.360 -25.756 4.754 1.00 18.32 91 ASP A C 1
ATOM 770 O O . ASP A 1 91 ? -16.617 -25.307 5.627 1.00 18.07 91 ASP A O 1
ATOM 775 N N . ARG A 1 92 ? -18.277 -26.691 5.027 1.00 19.52 92 ARG A N 1
ATOM 776 C CA . ARG A 1 92 ? -18.730 -26.967 6.381 1.00 19.44 92 ARG A CA 1
ATOM 777 C C . ARG A 1 92 ? -18.308 -28.345 6.897 1.00 19.39 92 ARG A C 1
ATOM 778 O O . ARG A 1 92 ? -18.726 -28.745 8.011 1.00 20.58 92 ARG A O 1
ATOM 786 N N . THR A 1 93 ? -17.507 -29.094 6.141 1.00 20.79 93 THR A N 1
ATOM 787 C CA . THR A 1 93 ? -17.076 -30.423 6.571 1.00 23.53 93 THR A CA 1
ATOM 788 C C . THR A 1 93 ? -15.559 -30.498 6.784 1.00 23.91 93 THR A C 1
ATOM 789 O O . THR A 1 93 ? -14.800 -29.624 6.353 1.00 23.77 93 THR A O 1
ATOM 793 N N . VAL A 1 94 ? -15.115 -31.592 7.394 1.00 25.21 94 VAL A N 1
ATOM 794 C CA . VAL A 1 94 ? -13.655 -31.745 7.605 1.00 27.65 94 VAL A CA 1
ATOM 795 C C . VAL A 1 94 ? -12.941 -32.109 6.325 1.00 29.94 94 VAL A C 1
ATOM 796 O O . VAL A 1 94 ? -11.709 -32.095 6.218 1.00 33.78 94 VAL A O 1
ATOM 800 N N . ARG A 1 95 ? -13.738 -32.482 5.338 1.00 32.63 95 ARG A N 1
ATOM 801 C CA . ARG A 1 95 ? -13.222 -32.811 4.014 1.00 35.10 95 ARG A CA 1
ATOM 802 C C . ARG A 1 95 ? -13.038 -31.562 3.188 1.00 31.41 95 ARG A C 1
ATOM 803 O O . ARG A 1 95 ? -12.533 -31.673 2.099 1.00 33.94 95 ARG A O 1
ATOM 811 N N . ALA A 1 96 ? -13.336 -30.365 3.729 1.00 26.90 96 ALA A N 1
ATOM 812 C CA . ALA A 1 96 ? -13.098 -29.165 2.923 1.00 25.67 96 ALA A CA 1
ATOM 813 C C . ALA A 1 96 ? -11.637 -29.048 2.550 1.00 25.75 96 ALA A C 1
ATOM 814 O O . ALA A 1 96 ? -10.742 -29.249 3.376 1.00 25.56 96 ALA A O 1
ATOM 816 N N . SER A 1 97 ? -11.275 -28.711 1.320 1.00 27.52 97 SER A N 1
ATOM 817 C CA . SER A 1 97 ? -9.881 -28.400 0.970 1.00 24.14 97 SER A CA 1
ATOM 818 C C . SER A 1 97 ? -9.118 -27.490 1.931 1.00 21.23 97 SER A C 1
ATOM 819 O O . SER A 1 97 ? -7.858 -27.448 2.014 1.00 18.36 97 SER A O 1
ATOM 822 N N . LEU A 1 98 ? -9.777 -26.713 2.769 1.00 21.56 98 LEU A N 1
ATOM 823 C CA . LEU A 1 98 ? -9.145 -25.852 3.730 1.00 18.67 98 LEU A CA 1
ATOM 824 C C . LEU A 1 98 ? -8.230 -26.609 4.684 1.00 16.04 98 LEU A C 1
ATOM 825 O O . LEU A 1 98 ? -7.137 -26.267 5.150 1.00 14.54 98 LEU A O 1
ATOM 830 N N . TRP A 1 99 ? -8.705 -27.802 5.010 1.00 14.54 99 TRP A N 1
ATOM 831 C CA . TRP A 1 99 ? -8.165 -28.684 6.024 1.00 13.68 99 TRP A CA 1
ATOM 832 C C . TRP A 1 99 ? -7.258 -29.749 5.376 1.00 13.18 99 TRP A C 1
ATOM 833 O O . TRP A 1 99 ? -6.907 -30.696 6.069 1.00 14.97 99 TRP A O 1
ATOM 844 N N . ALA A 1 100 ? -6.878 -29.552 4.115 1.00 12.69 100 ALA A N 1
ATOM 845 C CA . ALA A 1 100 ? -5.968 -30.491 3.455 1.00 13.62 100 ALA A CA 1
ATOM 846 C C . ALA A 1 100 ? -4.533 -30.236 3.866 1.00 13.68 100 ALA A C 1
ATOM 847 O O . ALA A 1 100 ? -4.171 -29.166 4.343 1.00 13.46 100 ALA A O 1
ATOM 849 N N . PRO A 1 101 ? -3.661 -31.231 3.701 1.00 13.66 101 PRO A N 1
ATOM 850 C CA . PRO A 1 101 ? -2.243 -31.057 4.089 1.00 14.03 101 PRO A CA 1
ATOM 851 C C . PRO A 1 101 ? -1.472 -29.981 3.312 1.00 13.12 101 PRO A C 1
ATOM 852 O O . PRO A 1 101 ? -0.403 -29.553 3.817 1.00 14.15 101 PRO A O 1
ATOM 856 N N . ASP A 1 102 ? -1.957 -29.514 2.181 1.00 13.74 102 ASP A N 1
ATOM 857 C CA . ASP A 1 102 ? -1.319 -28.431 1.410 1.00 14.70 102 ASP A CA 1
ATOM 858 C C . ASP A 1 102 ? -1.772 -27.044 1.867 1.00 13.72 102 ASP A C 1
ATOM 859 O O . ASP A 1 102 ? -1.366 -26.014 1.297 1.00 15.47 102 ASP A O 1
ATOM 864 N N . PHE A 1 103 ? -2.645 -26.995 2.865 1.00 12.46 103 PHE A N 1
ATOM 865 C CA . PHE A 1 103 ? -3.198 -25.670 3.244 1.00 11.30 103 PHE A CA 1
ATOM 866 C C . PHE A 1 103 ? -3.097 -25.561 4.756 1.00 11.65 103 PHE A C 1
ATOM 867 O O . PHE A 1 103 ? -2.014 -25.224 5.251 1.00 13.57 103 PHE A O 1
ATOM 875 N N . LEU A 1 104 ? -4.153 -25.839 5.540 1.00 10.99 104 LEU A N 1
ATOM 876 C CA . LEU A 1 104 ? -4.010 -25.656 6.981 1.00 11.17 104 LEU A CA 1
ATOM 877 C C . LEU A 1 104 ? -3.767 -26.974 7.720 1.00 10.60 104 LEU A C 1
ATOM 878 O O . LEU A 1 104 ? -3.570 -26.913 8.956 1.00 10.10 104 LEU A O 1
ATOM 883 N N . GLY A 1 105 ? -3.842 -28.110 7.069 1.00 10.15 105 GLY A N 1
ATOM 884 C CA . GLY A 1 105 ? -3.870 -29.390 7.739 1.00 11.35 105 GLY A CA 1
ATOM 885 C C . GLY A 1 105 ? -5.215 -29.653 8.416 1.00 10.08 105 GLY A C 1
ATOM 886 O O . GLY A 1 105 ? -6.074 -28.801 8.409 1.00 11.57 105 GLY A O 1
ATOM 887 N N . GLY A 1 106 ? -5.383 -30.856 8.930 1.00 11.70 106 GLY A N 1
ATOM 888 C CA . GLY A 1 106 ? -6.717 -31.287 9.328 1.00 13.05 106 GLY A CA 1
ATOM 889 C C . GLY A 1 106 ? -6.971 -31.203 10.838 1.00 11.79 106 GLY A C 1
ATOM 890 O O . GLY A 1 106 ? -6.412 -30.401 11.578 1.00 11.53 106 GLY A O 1
ATOM 891 N N . THR A 1 107 ? -7.860 -32.083 11.305 1.00 12.26 107 THR A N 1
ATOM 892 C CA . THR A 1 107 ? -8.243 -32.123 12.694 1.00 11.59 107 THR A CA 1
ATOM 893 C C . THR A 1 107 ? -7.148 -32.769 13.543 1.00 11.64 107 THR A C 1
ATOM 894 O O . THR A 1 107 ? -6.213 -33.379 13.055 1.00 15.12 107 THR A O 1
ATOM 898 N N . GLY A 1 108 ? -7.291 -32.654 14.868 1.00 11.26 108 GLY A N 1
ATOM 899 C CA . GLY A 1 108 ? -6.273 -33.232 15.740 1.00 12.30 108 GLY A CA 1
ATOM 900 C C . GLY A 1 108 ? -6.594 -34.703 16.029 1.00 14.22 108 GLY A C 1
ATOM 901 O O . GLY A 1 108 ? -7.733 -35.138 15.910 1.00 17.07 108 GLY A O 1
ATOM 902 N N . ARG A 1 109 ? -5.564 -35.453 16.412 1.00 13.47 109 ARG A N 1
ATOM 903 C CA . ARG A 1 109 ? -5.781 -36.856 16.772 1.00 15.60 109 ARG A CA 1
ATOM 904 C C . ARG A 1 109 ? -6.558 -36.914 18.082 1.00 17.99 109 ARG A C 1
ATOM 905 O O . ARG A 1 109 ? -6.560 -35.970 18.878 1.00 17.37 109 ARG A O 1
ATOM 913 N N . SER A 1 110 ? -7.287 -38.004 18.278 1.00 21.91 110 SER A N 1
ATOM 914 C CA . SER A 1 110 ? -8.198 -38.087 19.420 1.00 26.27 110 SER A CA 1
ATOM 915 C C . SER A 1 110 ? -7.511 -38.047 20.789 1.00 26.06 110 SER A C 1
ATOM 916 O O . SER A 1 110 ? -8.115 -37.504 21.741 1.00 31.82 110 SER A O 1
ATOM 919 N N . THR A 1 111 ? -6.320 -38.609 20.929 1.00 25.62 111 THR A N 1
ATOM 920 C CA . THR A 1 111 ? -5.748 -38.670 22.290 1.00 26.34 111 THR A CA 1
ATOM 921 C C . THR A 1 111 ? -5.496 -37.313 22.915 1.00 24.52 111 THR A C 1
ATOM 922 O O . THR A 1 111 ? -5.928 -37.008 24.023 1.00 32.31 111 THR A O 1
ATOM 926 N N . ASP A 1 112 ? -4.806 -36.455 22.164 1.00 18.96 112 ASP A N 1
ATOM 927 C CA . ASP A 1 112 ? -4.353 -35.159 22.687 1.00 16.39 112 ASP A CA 1
ATOM 928 C C . ASP A 1 112 ? -4.735 -33.954 21.843 1.00 14.61 112 ASP A C 1
ATOM 929 O O . ASP A 1 112 ? -4.235 -32.866 22.173 1.00 14.33 112 ASP A O 1
ATOM 934 N N . GLY A 1 113 ? -5.561 -34.117 20.819 1.00 14.26 113 GLY A N 1
ATOM 935 C CA . GLY A 1 113 ? -5.954 -33.046 19.894 1.00 13.36 113 GLY A CA 1
ATOM 936 C C . GLY A 1 113 ? -4.845 -32.613 18.977 1.00 11.25 113 GLY A C 1
ATOM 937 O O . GLY A 1 113 ? -5.081 -31.621 18.269 1.00 10.51 113 GLY A O 1
ATOM 938 N N . ARG A 1 114 ? -3.692 -33.254 18.957 1.00 9.69 114 ARG A N 1
ATOM 939 C CA . ARG A 1 114 ? -2.557 -32.716 18.194 1.00 9.93 114 ARG A CA 1
ATOM 940 C C . ARG A 1 114 ? -2.830 -32.831 16.691 1.00 9.59 114 ARG A C 1
ATOM 941 O O . ARG A 1 114 ? -3.137 -33.912 16.157 1.00 11.03 114 ARG A O 1
ATOM 949 N N . VAL A 1 115 ? -2.657 -31.716 15.959 1.00 9.94 115 VAL A N 1
ATOM 950 C CA . VAL A 1 115 ? -2.701 -31.736 14.500 1.00 10.09 115 VAL A CA 1
ATOM 951 C C . VAL A 1 115 ? -1.453 -32.463 13.988 1.00 10.11 115 VAL A C 1
ATOM 952 O O . VAL A 1 115 ? -0.327 -32.159 14.410 1.00 10.73 115 VAL A O 1
ATOM 956 N N . MET A 1 116 ? -1.661 -33.410 13.099 1.00 10.51 116 MET A N 1
ATOM 957 C CA . MET A 1 116 ? -0.586 -34.306 12.665 1.00 11.68 116 MET A CA 1
ATOM 958 C C . MET A 1 116 ? -0.151 -34.067 11.227 1.00 11.33 116 MET A C 1
ATOM 959 O O . MET A 1 116 ? 0.806 -34.713 10.786 1.00 12.88 116 MET A O 1
ATOM 964 N N . ASP A 1 117 ? -0.872 -33.252 10.475 1.00 11.19 117 ASP A N 1
ATOM 965 C CA . ASP A 1 117 ? -0.499 -33.036 9.063 1.00 12.35 117 ASP A CA 1
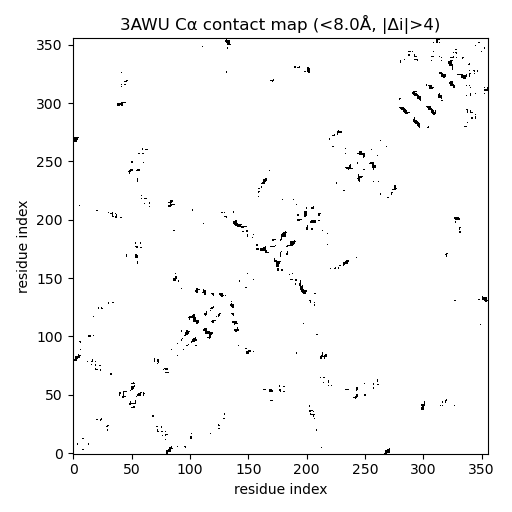ATOM 966 C C . ASP A 1 117 ? -0.587 -31.551 8.753 1.00 11.09 117 ASP A C 1
ATOM 967 O O . ASP A 1 117 ? -0.999 -30.720 9.601 1.00 10.84 117 ASP A O 1
ATOM 972 N N . GLY A 1 118 ? -0.161 -31.200 7.554 1.00 11.98 118 GLY A N 1
ATOM 973 C CA . GLY A 1 118 ? -0.160 -29.813 7.093 1.00 11.48 118 GLY A CA 1
ATOM 974 C C . GLY A 1 118 ? 1.086 -29.071 7.592 1.00 10.16 118 GLY A C 1
ATOM 975 O O . GLY A 1 118 ? 1.887 -29.651 8.361 1.00 11.45 118 GLY A O 1
ATOM 976 N N . PRO A 1 119 ? 1.254 -27.824 7.150 1.00 10.41 119 PRO A N 1
ATOM 977 C CA . PRO A 1 119 ? 2.477 -27.067 7.407 1.00 10.92 119 PRO A CA 1
ATOM 978 C C . PRO A 1 119 ? 2.620 -26.590 8.839 1.00 10.08 119 PRO A C 1
ATOM 979 O O . PRO A 1 119 ? 3.716 -26.158 9.253 1.00 10.61 119 PRO A O 1
ATOM 983 N N . PHE A 1 120 ? 1.545 -26.630 9.612 1.00 9.61 120 PHE A N 1
ATOM 984 C CA . PHE A 1 120 ? 1.516 -26.104 10.977 1.00 8.99 120 PHE A CA 1
ATOM 985 C C . PHE A 1 120 ? 1.541 -27.230 12.003 1.00 8.57 120 PHE A C 1
ATOM 986 O O . PHE A 1 120 ? 1.450 -26.960 13.219 1.00 9.26 120 PHE A O 1
ATOM 994 N N . ALA A 1 121 ? 1.665 -28.464 11.606 1.00 8.85 121 ALA A N 1
ATOM 995 C CA . ALA A 1 121 ? 1.766 -29.566 12.565 1.00 8.90 121 ALA A CA 1
ATOM 996 C C . ALA A 1 121 ? 3.030 -29.424 13.386 1.00 9.28 121 ALA A C 1
ATOM 997 O O . ALA A 1 121 ? 4.115 -29.074 12.846 1.00 10.15 121 ALA A O 1
ATOM 999 N N . ALA A 1 122 ? 2.952 -29.750 14.673 1.00 8.46 122 ALA A N 1
ATOM 1000 C CA . ALA A 1 122 ? 4.116 -29.577 15.530 1.00 8.91 122 ALA A CA 1
ATOM 1001 C C . ALA A 1 122 ? 5.335 -30.304 15.036 1.00 9.01 122 ALA A C 1
ATOM 1002 O O . ALA A 1 122 ? 6.451 -29.783 15.173 1.00 9.04 122 ALA A O 1
ATOM 1004 N N . SER A 1 123 ? 5.149 -31.486 14.442 1.00 9.45 123 SER A N 1
ATOM 1005 C CA . SER A 1 123 ? 6.253 -32.315 13.999 1.00 9.89 123 SER A CA 1
ATOM 1006 C C . SER A 1 123 ? 7.119 -31.675 12.940 1.00 9.19 123 SER A C 1
ATOM 1007 O O . SER A 1 123 ? 8.234 -32.097 12.705 1.00 10.75 123 SER A O 1
ATOM 1010 N N . THR A 1 124 ? 6.607 -30.667 12.247 1.00 9.06 124 THR A N 1
ATOM 1011 C CA . THR A 1 124 ? 7.440 -29.951 11.258 1.00 9.56 124 THR A CA 1
ATOM 1012 C C . THR A 1 124 ? 8.554 -29.149 11.898 1.00 9.24 124 THR A C 1
ATOM 1013 O O . THR A 1 124 ? 9.532 -28.780 11.192 1.00 9.90 124 THR A O 1
ATOM 1017 N N . GLY A 1 125 ? 8.405 -28.777 13.172 1.00 8.65 125 GLY A N 1
ATOM 1018 C CA . GLY A 1 125 ? 9.331 -27.864 13.821 1.00 8.94 125 GLY A CA 1
ATOM 1019 C C . GLY A 1 125 ? 9.113 -26.401 13.452 1.00 8.75 125 GLY A C 1
ATOM 1020 O O . GLY A 1 125 ? 9.882 -25.549 13.885 1.00 9.02 125 GLY A O 1
ATOM 1021 N N . ASN A 1 126 ? 8.049 -26.108 12.659 1.00 9.28 126 ASN A N 1
ATOM 1022 C CA . ASN A 1 126 ? 7.866 -24.752 12.136 1.00 9.34 126 ASN A CA 1
ATOM 1023 C C . ASN A 1 126 ? 6.729 -24.022 12.821 1.00 8.66 126 ASN A C 1
ATOM 1024 O O . ASN A 1 126 ? 6.421 -22.883 12.451 1.00 9.32 126 ASN A O 1
ATOM 1029 N N . TRP A 1 127 ? 6.063 -24.621 13.827 1.00 8.66 127 TRP A N 1
ATOM 1030 C CA . TRP A 1 127 ? 4.881 -23.971 14.436 1.00 8.41 127 TRP A CA 1
ATOM 1031 C C . TRP A 1 127 ? 4.829 -24.179 15.928 1.00 8.23 127 TRP A C 1
ATOM 1032 O O . TRP A 1 127 ? 3.899 -24.803 16.468 1.00 8.64 127 TRP A O 1
ATOM 1043 N N . PRO A 1 128 ? 5.825 -23.679 16.659 1.00 8.74 128 PRO A N 1
ATOM 1044 C CA . PRO A 1 128 ? 5.769 -23.777 18.113 1.00 9.05 128 PRO A CA 1
ATOM 1045 C C . PRO A 1 128 ? 4.659 -22.923 18.678 1.00 10.17 128 PRO A C 1
ATOM 1046 O O . PRO A 1 128 ? 4.478 -21.764 18.256 1.00 9.83 128 PRO A O 1
ATOM 1050 N N . ILE A 1 129 ? 3.909 -23.432 19.632 1.00 8.82 129 ILE A N 1
ATOM 1051 C CA . ILE A 1 129 ? 2.897 -22.623 20.330 1.00 8.67 129 ILE A CA 1
ATOM 1052 C C . ILE A 1 129 ? 3.597 -22.029 21.522 1.00 8.81 129 ILE A C 1
ATOM 1053 O O . ILE A 1 129 ? 3.919 -22.720 22.497 1.00 10.15 129 ILE A O 1
ATOM 1058 N N . ASN A 1 130 ? 3.896 -20.736 21.413 1.00 10.17 130 ASN A N 1
ATOM 1059 C CA . ASN A 1 130 ? 4.649 -20.026 22.439 1.00 11.13 130 ASN A CA 1
ATOM 1060 C C . ASN A 1 130 ? 3.767 -19.203 23.362 1.00 12.04 130 ASN A C 1
ATOM 1061 O O . ASN A 1 130 ? 3.930 -19.205 24.571 1.00 18.64 130 ASN A O 1
ATOM 1066 N N . VAL A 1 131 ? 2.821 -18.474 22.819 1.00 10.62 131 VAL A N 1
ATOM 1067 C CA . VAL A 1 131 ? 1.873 -17.646 23.598 1.00 10.20 131 VAL A CA 1
ATOM 1068 C C . VAL A 1 131 ? 0.717 -18.568 23.941 1.00 9.68 131 VAL A C 1
ATOM 1069 O O . VAL A 1 131 ? -0.062 -18.946 23.073 1.00 11.26 131 VAL A O 1
ATOM 1073 N N . ARG A 1 132 ? 0.657 -18.965 25.217 1.00 11.72 132 ARG A N 1
ATOM 1074 C CA . ARG A 1 132 ? -0.244 -20.043 25.589 1.00 13.34 132 ARG A CA 1
ATOM 1075 C C . ARG A 1 132 ? -0.671 -19.929 27.052 1.00 14.02 132 ARG A C 1
ATOM 1076 O O . ARG A 1 132 ? -0.036 -19.208 27.840 1.00 15.88 132 ARG A O 1
ATOM 1084 N N . VAL A 1 133 ? -1.743 -20.642 27.308 1.00 15.52 133 VAL A N 1
ATOM 1085 C CA . VAL A 1 133 ? -2.266 -20.672 28.664 1.00 18.43 133 VAL A CA 1
ATOM 1086 C C . VAL A 1 133 ? -1.958 -22.027 29.329 1.00 20.54 133 VAL A C 1
ATOM 1087 O O . VAL A 1 133 ? -2.326 -22.240 30.433 1.00 30.22 133 VAL A O 1
ATOM 1091 N N . ASP A 1 134 ? -1.202 -22.944 28.737 1.00 21.64 134 ASP A N 1
ATOM 1092 C CA . ASP A 1 134 ? -0.966 -24.228 29.443 1.00 19.28 134 ASP A CA 1
ATOM 1093 C C . ASP A 1 134 ? 0.328 -24.809 28.887 1.00 18.69 134 ASP A C 1
ATOM 1094 O O . ASP A 1 134 ? 0.883 -24.164 27.976 1.00 22.50 134 ASP A O 1
ATOM 1099 N N . SER A 1 135 ? 0.932 -25.843 29.396 1.00 18.25 135 SER A N 1
ATOM 1100 C CA . SER A 1 135 ? 2.208 -26.371 28.987 1.00 19.73 135 SER A CA 1
ATOM 1101 C C . SER A 1 135 ? 2.143 -26.765 27.524 1.00 19.78 135 SER A C 1
ATOM 1102 O O . SER A 1 135 ? 3.270 -26.859 27.063 1.00 27.20 135 SER A O 1
ATOM 1105 N N . ARG A 1 136 ? 1.002 -27.034 26.884 1.00 13.49 136 ARG A N 1
ATOM 1106 C CA . ARG A 1 136 ? 1.192 -27.756 25.599 1.00 11.02 136 ARG A CA 1
ATOM 1107 C C . ARG A 1 136 ? 1.640 -26.836 24.494 1.00 10.45 136 ARG A C 1
ATOM 1108 O O . ARG A 1 136 ? 1.091 -25.725 24.298 1.00 12.55 136 ARG A O 1
ATOM 1116 N N . THR A 1 137 ? 2.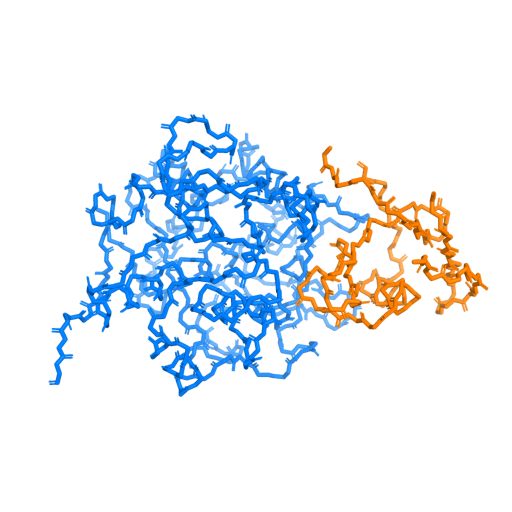622 -27.273 23.710 1.00 9.24 137 THR A N 1
ATOM 1117 C CA . THR A 1 137 ? 3.276 -26.375 22.734 1.00 9.65 137 THR A CA 1
ATOM 1118 C C . THR A 1 137 ? 3.020 -26.762 21.261 1.00 8.82 137 THR A C 1
ATOM 1119 O O . THR A 1 137 ? 3.708 -26.275 20.383 1.00 9.74 137 THR A O 1
ATOM 1123 N N . TYR A 1 138 ? 2.028 -27.603 21.057 1.00 8.81 138 TYR A N 1
ATOM 1124 C CA . TYR A 1 138 ? 1.644 -28.050 19.718 1.00 8.78 138 TYR A CA 1
ATOM 1125 C C . TYR A 1 138 ? 0.251 -27.574 19.304 1.00 8.77 138 TYR A C 1
ATOM 1126 O O . TYR A 1 138 ? -0.669 -27.481 20.148 1.00 9.39 138 TYR A O 1
ATOM 1135 N N . LEU A 1 139 ? 0.035 -27.281 18.031 1.00 8.43 139 LEU A N 1
ATOM 1136 C CA . LEU A 1 139 ? -1.279 -26.907 17.551 1.00 8.33 139 LEU A CA 1
ATOM 1137 C C . LEU A 1 139 ? -2.265 -28.047 17.773 1.00 8.20 139 LEU A C 1
ATOM 1138 O O . LEU A 1 139 ? -1.955 -29.216 17.465 1.00 8.61 139 LEU A O 1
ATOM 1143 N N . ARG A 1 140 ? -3.446 -27.727 18.253 1.00 8.52 140 ARG A N 1
ATOM 1144 C CA . ARG A 1 140 ? -4.526 -28.656 18.498 1.00 8.98 140 ARG A CA 1
ATOM 1145 C C . ARG A 1 140 ? -5.794 -28.217 17.781 1.00 8.36 140 ARG A C 1
ATOM 1146 O O . ARG A 1 140 ? -6.036 -27.036 17.676 1.00 8.81 140 ARG A O 1
ATOM 1154 N N . ARG A 1 141 ? -6.604 -29.182 17.370 1.00 9.21 141 ARG A N 1
ATOM 1155 C CA . ARG A 1 141 ? -7.957 -28.941 16.836 1.00 9.39 141 ARG A CA 1
ATOM 1156 C C . ARG A 1 141 ? -8.813 -30.139 17.167 1.00 10.18 141 ARG A C 1
ATOM 1157 O O . ARG A 1 141 ? -8.319 -31.268 17.284 1.00 11.46 141 ARG A O 1
ATOM 1165 N N . SER A 1 142 ? -10.117 -29.894 17.224 1.00 10.22 142 SER A N 1
ATOM 1166 C CA . SER A 1 142 ? -11.077 -31.034 17.264 1.00 12.42 142 SER A CA 1
ATOM 1167 C C . SER A 1 142 ? -12.288 -30.597 16.422 1.00 11.34 142 SER A C 1
ATOM 1168 O O . SER A 1 142 ? -13.309 -30.161 16.970 1.00 13.10 142 SER A O 1
ATOM 1173 N N . LEU A 1 143 ? -12.138 -30.700 15.093 1.00 12.04 143 LEU A N 1
ATOM 1174 C CA . LEU A 1 143 ? -13.167 -30.148 14.197 1.00 11.98 143 LEU A CA 1
ATOM 1175 C C . LEU A 1 143 ? -14.510 -30.815 14.439 1.00 12.64 143 LEU A C 1
ATOM 1176 O O . LEU A 1 143 ? -14.616 -32.033 14.296 1.00 15.50 143 LEU A O 1
ATOM 1181 N N . GLY A 1 144 ? -15.539 -30.062 14.788 1.00 12.70 144 GLY A N 1
ATOM 1182 C CA . GLY A 1 144 ? -16.849 -30.585 15.104 1.00 15.41 144 GLY A CA 1
ATOM 1183 C C . GLY A 1 144 ? -16.946 -31.314 16.428 1.00 16.37 144 GLY A C 1
ATOM 1184 O O . GLY A 1 144 ? -17.938 -32.038 16.652 1.00 21.25 144 GLY A O 1
ATOM 1185 N N . GLY A 1 145 ? -15.973 -31.195 17.337 1.00 16.22 145 GLY A N 1
ATOM 1186 C CA . GLY A 1 145 ? -15.942 -31.994 18.554 1.00 17.97 145 GLY A CA 1
ATOM 1187 C C . GLY A 1 145 ? -16.866 -31.406 19.605 1.00 18.79 145 GLY A C 1
ATOM 1188 O O . GLY A 1 145 ? -17.597 -32.160 20.217 1.00 22.50 145 GLY A O 1
ATOM 1189 N N . SER A 1 146 ? -16.859 -30.109 19.901 1.00 19.53 146 SER A N 1
ATOM 1190 C CA . SER A 1 146 ? -17.585 -29.502 21.006 1.00 20.06 146 SER A CA 1
ATOM 1191 C C . SER A 1 146 ? -18.907 -28.893 20.590 1.00 20.74 146 SER A C 1
ATOM 1192 O O . SER A 1 146 ? -19.710 -28.437 21.427 1.00 25.65 146 SER A O 1
ATOM 1195 N N . VAL A 1 147 ? -19.084 -28.843 19.263 1.00 20.00 147 VAL A N 1
ATOM 1196 C CA . VAL A 1 147 ? -20.391 -28.425 18.738 1.00 19.51 147 VAL A CA 1
ATOM 1197 C C . VAL A 1 147 ? -20.552 -29.140 17.397 1.00 20.81 147 VAL A C 1
ATOM 1198 O O . VAL A 1 147 ? -19.575 -29.336 16.672 1.00 24.21 147 VAL A O 1
ATOM 1202 N N . ALA A 1 148 ? -21.764 -29.582 17.078 1.00 24.49 148 ALA A N 1
ATOM 1203 C CA . ALA A 1 148 ? -21.725 -30.505 15.951 1.00 28.58 148 ALA A CA 1
ATOM 1204 C C . ALA A 1 148 ? -21.744 -29.797 14.611 1.00 27.92 148 ALA A C 1
ATOM 1205 O O . ALA A 1 148 ? -21.203 -30.396 13.685 1.00 33.66 148 ALA A O 1
ATOM 1207 N N . GLU A 1 149 ? -22.328 -28.617 14.470 1.00 22.21 149 GLU A N 1
ATOM 1208 C CA . GLU A 1 149 ? -22.432 -28.077 13.129 1.00 19.72 149 GLU A CA 1
ATOM 1209 C C . GLU A 1 149 ? -21.974 -26.627 13.031 1.00 17.09 149 GLU A C 1
ATOM 1210 O O . GLU A 1 149 ? -22.298 -25.860 13.978 1.00 18.13 149 GLU A O 1
ATOM 1216 N N . LEU A 1 150 ? -21.364 -26.298 11.896 1.00 16.38 150 LEU A N 1
ATOM 1217 C CA . LEU A 1 150 ? -21.133 -24.873 11.584 1.00 14.22 150 LEU A CA 1
ATOM 1218 C C . LEU A 1 150 ? -22.409 -24.191 11.184 1.00 14.86 150 LEU A C 1
ATOM 1219 O O . LEU A 1 150 ? -23.410 -24.843 10.836 1.00 14.14 150 LEU A O 1
ATOM 1224 N N . PRO A 1 151 ? -22.473 -22.857 11.235 1.00 14.37 151 PRO A N 1
ATOM 1225 C CA . PRO A 1 151 ? -23.687 -22.163 10.791 1.00 15.38 151 PRO A CA 1
ATOM 1226 C C . PRO A 1 151 ? -23.985 -22.444 9.330 1.00 15.41 151 PRO A C 1
ATOM 1227 O O . PRO A 1 151 ? -23.107 -22.731 8.514 1.00 16.42 151 PRO A O 1
ATOM 1231 N N . THR A 1 152 ? -25.314 -22.389 9.045 1.00 16.14 152 THR A N 1
ATOM 1232 C CA . THR A 1 152 ? -25.772 -22.657 7.694 1.00 17.41 152 THR A CA 1
ATOM 1233 C C . THR A 1 152 ? -26.027 -21.319 6.996 1.00 16.32 152 THR A C 1
ATOM 1234 O O . THR A 1 152 ? -26.127 -20.242 7.635 1.00 16.33 152 THR A O 1
ATOM 1238 N N . ARG A 1 153 ? -26.133 -21.342 5.672 1.00 17.93 153 ARG A N 1
ATOM 1239 C CA . ARG A 1 153 ? -26.450 -20.105 4.953 1.00 17.83 153 ARG A CA 1
ATOM 1240 C C . ARG A 1 153 ? -27.758 -19.501 5.469 1.00 17.14 153 ARG A C 1
ATOM 1241 O O . ARG A 1 153 ? -27.889 -18.302 5.655 1.00 18.03 153 ARG A O 1
ATOM 1249 N N . ALA A 1 154 ? -28.801 -20.321 5.712 1.00 16.31 154 ALA A N 1
ATOM 1250 C CA . ALA A 1 154 ? -30.072 -19.771 6.170 1.00 17.17 154 ALA A CA 1
ATOM 1251 C C . ALA A 1 154 ? -29.879 -19.049 7.495 1.00 17.02 154 ALA A C 1
ATOM 1252 O O . ALA A 1 154 ? -30.489 -18.027 7.750 1.00 17.81 154 ALA A O 1
ATOM 1254 N N . GLU A 1 155 ? -29.052 -19.600 8.405 1.00 16.24 155 GLU A N 1
ATOM 1255 C CA . GLU A 1 155 ? -28.805 -18.904 9.672 1.00 15.89 155 GLU A CA 1
ATOM 1256 C C . GLU A 1 155 ? -28.079 -17.583 9.460 1.00 15.53 155 GLU A C 1
ATOM 1257 O O . GLU A 1 155 ? -28.421 -16.556 10.085 1.00 15.06 155 GLU A O 1
ATOM 1263 N N . VAL A 1 156 ? -27.087 -17.582 8.579 1.00 14.53 156 VAL A N 1
ATOM 1264 C CA . VAL A 1 156 ? -26.381 -16.333 8.246 1.00 14.21 156 VAL A CA 1
ATOM 1265 C C . VAL A 1 156 ? -27.327 -15.294 7.680 1.00 15.53 156 VAL A C 1
ATOM 1266 O O . VAL A 1 156 ? -27.293 -14.133 8.114 1.00 17.25 156 VAL A O 1
ATOM 1270 N N . GLU A 1 157 ? -28.208 -15.735 6.766 1.00 15.99 157 GLU A N 1
ATOM 1271 C CA . GLU A 1 157 ? -29.156 -14.785 6.178 1.00 17.49 157 GLU A CA 1
ATOM 1272 C C . GLU A 1 157 ? -30.083 -14.184 7.227 1.00 16.29 157 GLU A C 1
ATOM 1273 O O . GLU A 1 157 ? -30.432 -12.989 7.159 1.00 17.93 157 GLU A O 1
ATOM 1279 N N . SER A 1 158 ? -30.498 -14.967 8.227 1.00 16.58 158 SER A N 1
ATOM 1280 C CA . SER A 1 158 ? -31.341 -14.411 9.288 1.00 17.77 158 SER A CA 1
ATOM 1281 C C . SER A 1 158 ? -30.608 -13.313 10.037 1.00 15.06 158 SER A C 1
ATOM 1282 O O . SER A 1 158 ? -31.215 -12.291 10.413 1.00 17.37 158 SER A O 1
ATOM 1285 N N . VAL A 1 159 ? -29.300 -13.443 10.247 1.00 14.38 159 VAL A N 1
ATOM 1286 C CA . VAL A 1 159 ? -28.535 -12.386 10.959 1.00 14.33 159 VAL A CA 1
ATOM 1287 C C . VAL A 1 159 ? -28.350 -11.189 10.054 1.00 13.29 159 VAL A C 1
ATOM 1288 O O . VAL A 1 159 ? -28.462 -10.012 10.459 1.00 13.65 159 VAL A O 1
ATOM 1292 N N . LEU A 1 160 ? -28.040 -11.440 8.803 1.00 14.55 160 LEU A N 1
ATOM 1293 C CA . LEU A 1 160 ? -27.858 -10.336 7.833 1.00 13.88 160 LEU A CA 1
ATOM 1294 C C . LEU A 1 160 ? -29.101 -9.495 7.681 1.00 15.09 160 LEU A C 1
ATOM 1295 O O . LEU A 1 160 ? -29.006 -8.300 7.329 1.00 16.05 160 LEU A O 1
ATOM 1300 N N . ALA A 1 161 ? -30.287 -10.073 7.919 1.00 16.98 161 ALA A N 1
ATOM 1301 C CA . ALA A 1 161 ? -31.525 -9.308 7.800 1.00 17.72 161 ALA A CA 1
ATOM 1302 C C . ALA A 1 161 ? -31.760 -8.350 8.954 1.00 16.87 161 ALA A C 1
ATOM 1303 O O . ALA A 1 161 ? -32.692 -7.540 8.824 1.00 21.03 161 ALA A O 1
ATOM 1305 N N . ILE A 1 162 ? -30.997 -8.426 10.052 1.00 15.37 162 ILE A N 1
ATOM 1306 C CA . ILE A 1 162 ? -31.224 -7.511 11.190 1.00 15.92 162 ILE A CA 1
ATOM 1307 C C . ILE A 1 162 ? -30.765 -6.111 10.838 1.00 15.90 162 ILE A C 1
ATOM 1308 O O . ILE A 1 162 ? -29.580 -5.904 10.514 1.00 18.24 162 ILE A O 1
ATOM 1313 N N . SER A 1 163 ? -31.637 -5.129 10.860 1.00 15.56 163 SER A N 1
ATOM 1314 C CA . SER A 1 163 ? -31.347 -3.772 10.452 1.00 17.53 163 SER A CA 1
ATOM 1315 C C . SER A 1 163 ? -30.487 -2.947 11.376 1.00 15.09 163 SER A C 1
ATOM 1316 O O . SER A 1 163 ? -29.647 -2.162 10.912 1.00 17.61 163 SER A O 1
ATOM 1319 N N . ALA A 1 164 ? -30.629 -3.073 12.686 1.00 14.76 164 ALA A N 1
ATOM 1320 C CA . ALA A 1 164 ? -29.834 -2.193 13.552 1.00 14.14 164 ALA A CA 1
ATOM 1321 C C . ALA A 1 164 ? -28.420 -2.739 13.696 1.00 13.55 164 ALA A C 1
ATOM 1322 O O . ALA A 1 164 ? -28.219 -3.963 13.899 1.00 14.32 164 ALA A O 1
ATOM 1324 N N . TYR A 1 165 ? -27.410 -1.885 13.584 1.00 13.29 165 TYR A N 1
ATOM 1325 C CA . TYR A 1 165 ? -26.025 -2.355 13.714 1.00 12.30 165 TYR A CA 1
ATOM 1326 C C . TYR A 1 165 ? -25.767 -2.903 15.100 1.00 11.43 165 TYR A C 1
ATOM 1327 O O . TYR A 1 165 ? -25.147 -3.972 15.235 1.00 12.18 165 TYR A O 1
ATOM 1336 N N . ASP A 1 166 ? -26.174 -2.175 16.125 1.00 11.75 166 ASP A N 1
ATOM 1337 C CA . ASP A 1 166 ? -25.963 -2.590 17.526 1.00 12.41 166 ASP A CA 1
ATOM 1338 C C . ASP A 1 166 ? -26.940 -1.769 18.384 1.00 12.37 166 ASP A C 1
ATOM 1339 O O . ASP A 1 166 ? -27.552 -0.828 17.882 1.00 15.27 166 ASP A O 1
ATOM 1344 N N . LEU A 1 167 ? -27.098 -2.174 19.629 1.00 12.83 167 LEU A N 1
ATOM 1345 C CA . LEU A 1 167 ? -28.129 -1.507 20.458 1.00 15.57 167 LEU A CA 1
ATOM 1346 C C . LEU A 1 167 ? -27.631 -1.426 21.883 1.00 14.90 167 LEU A C 1
ATOM 1347 O O . LEU A 1 167 ? -26.908 -2.346 22.271 1.00 14.93 167 LEU A O 1
ATOM 1352 N N . PRO A 1 168 ? -28.096 -0.442 22.608 1.00 16.82 168 PRO A N 1
ATOM 1353 C CA . PRO A 1 168 ? -27.793 -0.439 24.046 1.00 17.37 168 PRO A CA 1
ATOM 1354 C C . PRO A 1 168 ? -28.221 -1.766 24.651 1.00 17.66 168 PRO A C 1
ATOM 1355 O O . PRO A 1 168 ? -29.282 -2.272 24.190 1.00 18.15 168 PRO A O 1
ATOM 1359 N N . PRO A 1 169 ? -27.509 -2.356 25.609 1.00 16.27 169 PRO A N 1
ATOM 1360 C CA . PRO A 1 169 ? -26.333 -1.858 26.324 1.00 16.51 169 PRO A CA 1
ATOM 1361 C C . PRO A 1 169 ? -24.965 -2.074 25.660 1.00 14.21 169 PRO A C 1
ATOM 1362 O O . PRO A 1 169 ? -23.947 -2.013 26.344 1.00 15.62 169 PRO A O 1
ATOM 1366 N N . TYR A 1 170 ? -24.956 -2.347 24.346 1.00 13.56 170 TYR A N 1
ATOM 1367 C CA . TYR A 1 170 ? -23.712 -2.441 23.570 1.00 13.27 170 TYR A CA 1
ATOM 1368 C C . TYR A 1 170 ? -22.744 -3.445 24.193 1.00 13.22 170 TYR A C 1
ATOM 1369 O O . TYR A 1 170 ? -21.574 -3.145 24.381 1.00 13.57 170 TYR A O 1
ATOM 1378 N N . ASN A 1 171 ? -23.276 -4.644 24.460 1.00 12.73 171 ASN A N 1
ATOM 1379 C CA . ASN A 1 171 ? -22.413 -5.710 25.034 1.00 12.98 171 ASN A CA 1
ATOM 1380 C C . ASN A 1 171 ? -22.943 -7.083 24.634 1.00 12.49 171 ASN A C 1
ATOM 1381 O O . ASN A 1 171 ? -23.696 -7.170 23.685 1.00 12.32 171 ASN A O 1
ATOM 1386 N N . SER A 1 172 ? -22.544 -8.122 25.387 1.00 11.55 172 SER A N 1
ATOM 1387 C CA . SER A 1 172 ? -22.982 -9.470 24.993 1.00 11.40 172 SER A CA 1
ATOM 1388 C C . SER A 1 172 ? -24.469 -9.702 25.164 1.00 13.29 172 SER A C 1
ATOM 1389 O O . SER A 1 172 ? -24.983 -10.698 24.690 1.00 13.58 172 SER A O 1
ATOM 1392 N N . ALA A 1 173 ? -25.242 -8.802 25.796 1.00 14.64 173 ALA A N 1
ATOM 1393 C CA . ALA A 1 173 ? -26.687 -8.903 25.971 1.00 13.29 173 ALA A CA 1
ATOM 1394 C C . ALA A 1 173 ? -27.423 -8.195 24.852 1.00 14.14 173 ALA A C 1
ATOM 1395 O O . ALA A 1 173 ? -28.674 -8.274 24.864 1.00 17.66 173 ALA A O 1
ATOM 1397 N N . SER A 1 174 ? -26.737 -7.510 23.954 1.00 14.63 174 SER A N 1
ATOM 1398 C CA . SER A 1 174 ? -27.476 -6.705 22.974 1.00 14.72 174 SER A CA 1
ATOM 1399 C C . SER A 1 174 ? -28.296 -7.493 21.992 1.00 15.30 174 SER A C 1
ATOM 1400 O O . SER A 1 174 ? -27.897 -8.587 21.529 1.00 15.67 174 SER A O 1
ATOM 1403 N N . GLU A 1 175 ? -29.421 -6.889 21.566 1.00 15.60 175 GLU A N 1
ATOM 1404 C CA . GLU A 1 175 ? -30.033 -7.201 20.276 1.00 16.44 175 GLU A CA 1
ATOM 1405 C C . GLU A 1 175 ? -29.241 -6.495 19.171 1.00 14.19 175 GLU A C 1
ATOM 1406 O O . GLU A 1 175 ? -28.280 -5.729 19.414 1.00 15.72 175 GLU A O 1
ATOM 1412 N N . GLY A 1 176 ? -29.595 -6.821 17.933 1.00 15.47 176 GLY A N 1
ATOM 1413 C CA . GLY A 1 176 ? -28.886 -6.124 16.834 1.00 15.27 176 GLY A CA 1
ATOM 1414 C C . GLY A 1 176 ? -27.856 -6.988 16.120 1.00 13.47 176 GLY A C 1
ATOM 1415 O O . GLY A 1 176 ? -27.492 -8.105 16.530 1.00 14.04 176 GLY A O 1
ATOM 1416 N N . PHE A 1 177 ? -27.435 -6.497 14.961 1.00 12.72 177 PHE A N 1
ATOM 1417 C CA . PHE A 1 177 ? -26.595 -7.279 14.041 1.00 11.62 177 PHE A CA 1
ATOM 1418 C C . PHE A 1 177 ? -25.290 -7.672 14.672 1.00 11.12 177 PHE A C 1
ATOM 1419 O O . PHE A 1 177 ? -24.906 -8.858 14.588 1.00 12.41 177 PHE A O 1
ATOM 1427 N N . ARG A 1 178 ? -24.550 -6.752 15.265 1.00 10.75 178 ARG A N 1
ATOM 1428 C CA . ARG A 1 178 ? -23.188 -7.028 15.753 1.00 10.53 178 ARG A CA 1
ATOM 1429 C C . ARG A 1 178 ? -23.200 -8.210 16.711 1.00 10.13 178 ARG A C 1
ATOM 1430 O O . ARG A 1 178 ? -22.370 -9.114 16.576 1.00 10.59 178 ARG A O 1
ATOM 1438 N N . ASN A 1 179 ? -24.097 -8.164 17.685 1.00 10.38 179 ASN A N 1
ATOM 1439 C CA . ASN A 1 179 ? -24.052 -9.255 18.707 1.00 10.60 179 ASN A CA 1
ATOM 1440 C C . ASN A 1 179 ? -24.566 -10.568 18.169 1.00 10.15 179 ASN A C 1
ATOM 1441 O O . ASN A 1 179 ? -24.143 -11.645 18.638 1.00 10.72 179 ASN A O 1
ATOM 1446 N N . HIS A 1 180 ? -25.461 -10.552 17.208 1.00 10.85 180 HIS A N 1
ATOM 1447 C CA . HIS A 1 180 ? -25.889 -11.809 16.553 1.00 11.62 180 HIS A CA 1
ATOM 1448 C C . HIS A 1 180 ? -24.783 -12.362 15.653 1.00 10.54 180 HIS A C 1
ATOM 1449 O O . HIS A 1 180 ? -24.607 -13.568 15.579 1.00 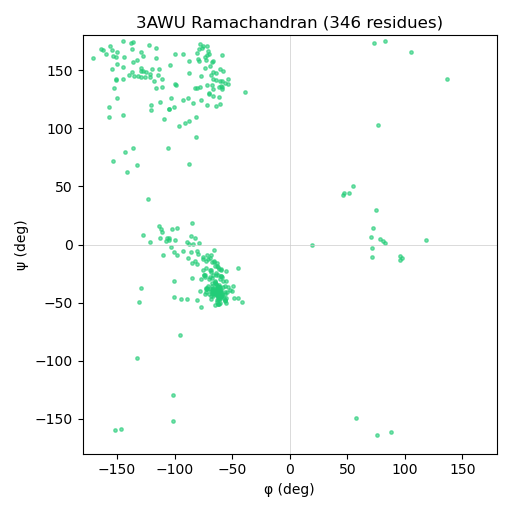12.23 180 HIS A O 1
ATOM 1456 N N . LEU A 1 181 ? -24.041 -11.521 14.968 1.00 10.31 181 LEU A N 1
ATOM 1457 C CA . LEU A 1 181 ? -22.899 -11.990 14.166 1.00 9.81 181 LEU A CA 1
ATOM 1458 C C . LEU A 1 181 ? -21.833 -12.496 15.132 1.00 9.73 181 LEU A C 1
ATOM 1459 O O . LEU A 1 181 ? -21.261 -13.579 14.932 1.00 10.76 181 LEU A O 1
ATOM 1464 N N . GLU A 1 182 ? -21.530 -11.725 16.177 1.00 9.87 182 GLU A N 1
ATOM 1465 C CA . GLU A 1 182 ? -20.510 -12.174 17.121 1.00 9.59 182 GLU A CA 1
ATOM 1466 C C . GLU A 1 182 ? -20.885 -13.505 17.756 1.00 10.33 182 GLU A C 1
ATOM 1467 O O . GLU A 1 182 ? -20.112 -14.443 17.865 1.00 9.64 182 GLU A O 1
ATOM 1473 N N . GLY A 1 183 ? -22.180 -13.581 18.167 1.00 10.32 183 GLY A N 1
ATOM 1474 C CA . GLY A 1 183 ? -22.790 -14.852 18.484 1.00 11.07 183 GLY A CA 1
ATOM 1475 C C . GLY A 1 183 ? -23.253 -15.005 19.907 1.00 10.34 183 GLY A C 1
ATOM 1476 O O . GLY A 1 183 ? -23.715 -16.116 20.236 1.00 12.79 183 GLY A O 1
ATOM 1477 N N . TRP A 1 184 ? -23.171 -13.986 20.757 1.00 11.16 184 TRP A N 1
ATOM 1478 C CA . TRP A 1 184 ? -23.530 -14.172 22.154 1.00 11.98 184 TRP A CA 1
ATOM 1479 C C . TRP A 1 184 ? -25.049 -14.296 22.316 1.00 12.89 184 TRP A C 1
ATOM 1480 O O . TRP A 1 184 ? -25.479 -14.806 23.344 1.00 14.49 184 TRP A O 1
ATOM 1491 N N . ARG A 1 185 ? -25.827 -13.836 21.350 1.00 12.88 185 ARG A N 1
ATOM 1492 C CA . ARG A 1 185 ? -27.278 -14.039 21.317 1.00 14.53 185 ARG A CA 1
ATOM 1493 C C . ARG A 1 185 ? -27.634 -14.632 19.966 1.00 13.48 185 ARG A C 1
ATOM 1494 O O . ARG A 1 185 ? -26.956 -14.365 18.991 1.00 15.33 185 ARG A O 1
ATOM 1502 N N . GLY A 1 186 ? -28.709 -15.445 19.975 1.00 16.36 186 GLY A N 1
ATOM 1503 C CA . GLY A 1 186 ? -29.268 -15.981 18.730 1.00 17.32 186 GLY A CA 1
ATOM 1504 C C . GLY A 1 186 ? -28.609 -17.280 18.327 1.00 14.78 186 GLY A C 1
ATOM 1505 O O . GLY A 1 186 ? -27.962 -18.001 19.064 1.00 17.03 186 GLY A O 1
ATOM 1506 N N . VAL A 1 187 ? -28.801 -17.568 17.038 1.00 15.62 187 VAL A N 1
ATOM 1507 C CA . VAL A 1 187 ? -28.361 -18.834 16.471 1.00 16.28 187 VAL A CA 1
ATOM 1508 C C . VAL A 1 187 ? -26.843 -18.997 16.483 1.00 13.92 187 VAL A C 1
ATOM 1509 O O . VAL A 1 187 ? -26.406 -20.176 16.358 1.00 14.91 187 VAL A O 1
ATOM 1513 N N . ASN A 1 188 ? -26.064 -17.930 16.620 1.00 12.66 188 ASN A N 1
ATOM 1514 C CA . ASN A 1 188 ? -24.634 -17.906 16.940 1.00 11.37 188 ASN A CA 1
ATOM 1515 C C . ASN A 1 188 ? -23.751 -18.260 15.756 1.00 11.09 188 ASN A C 1
ATOM 1516 O O . ASN A 1 188 ? -23.626 -19.411 15.371 1.00 12.25 188 ASN A O 1
ATOM 1521 N N . LEU A 1 189 ? -23.176 -17.188 15.194 1.00 10.77 189 LEU A N 1
ATOM 1522 C CA . LEU A 1 189 ? -22.272 -17.346 14.057 1.00 10.61 189 LEU A CA 1
ATOM 1523 C C . LEU A 1 189 ? -20.831 -17.400 14.494 1.00 10.29 189 LEU A C 1
ATOM 1524 O O . LEU A 1 189 ? -20.248 -18.525 14.555 1.00 10.59 189 LEU A O 1
ATOM 1529 N N . HIS A 1 190 ? -20.192 -16.277 14.827 1.00 9.75 190 HIS A N 1
ATOM 1530 C CA . HIS A 1 190 ? -18.738 -16.282 15.006 1.00 9.10 190 HIS A CA 1
ATOM 1531 C C . HIS A 1 190 ? -18.254 -17.076 16.184 1.00 8.86 190 HIS A C 1
ATOM 1532 O O . HIS A 1 190 ? -17.227 -17.764 16.088 1.00 9.28 190 HIS A O 1
ATOM 1539 N N . ASN A 1 191 ? -18.932 -16.989 17.347 1.00 9.28 191 ASN A N 1
ATOM 1540 C CA . ASN A 1 191 ? -18.430 -17.741 18.528 1.00 9.35 191 ASN A CA 1
ATOM 1541 C C . ASN A 1 191 ? -18.511 -19.240 18.264 1.00 9.56 191 ASN A C 1
ATOM 1542 O O . ASN A 1 191 ? -17.565 -19.975 18.608 1.00 9.50 191 ASN A O 1
ATOM 1547 N N . ARG A 1 192 ? -19.589 -19.689 17.662 1.00 9.90 192 ARG A N 1
ATOM 1548 C CA . ARG A 1 192 ? -19.764 -21.130 17.381 1.00 10.42 192 ARG A CA 1
ATOM 1549 C C . ARG A 1 192 ? -18.671 -21.612 16.460 1.00 9.94 192 ARG A C 1
ATOM 1550 O O . ARG A 1 192 ? -18.243 -22.766 16.630 1.00 10.73 192 ARG A O 1
ATOM 1558 N N . VAL A 1 193 ? -18.192 -20.839 15.481 1.00 9.36 193 VAL A N 1
ATOM 1559 C CA . VAL A 1 193 ? -17.106 -21.349 14.652 1.00 9.55 193 VAL A CA 1
ATOM 1560 C C . VAL A 1 193 ? -15.832 -21.582 15.483 1.00 9.02 193 VAL A C 1
ATOM 1561 O O . VAL A 1 193 ? -15.142 -22.588 15.294 1.00 9.16 193 VAL A O 1
ATOM 1565 N N . HIS A 1 194 ? -15.502 -20.648 16.404 1.00 8.28 194 HIS A N 1
ATOM 1566 C CA . HIS A 1 194 ? -14.377 -20.868 17.290 1.00 8.43 194 HIS A CA 1
ATOM 1567 C C . HIS A 1 194 ? -14.525 -22.196 18.066 1.00 8.69 194 HIS A C 1
ATOM 1568 O O . HIS A 1 194 ? -13.606 -22.999 18.166 1.00 9.95 194 HIS A O 1
ATOM 1575 N N . VAL A 1 195 ? -15.723 -22.436 18.613 1.00 9.70 195 VAL A N 1
ATOM 1576 C CA . VAL A 1 195 ? -15.986 -23.648 19.339 1.00 10.10 195 VAL A CA 1
ATOM 1577 C C . VAL A 1 195 ? -15.880 -24.882 18.437 1.00 10.49 195 VAL A C 1
ATOM 1578 O O . VAL A 1 195 ? -15.327 -25.890 18.891 1.00 12.12 195 VAL A O 1
ATOM 1582 N N . TRP A 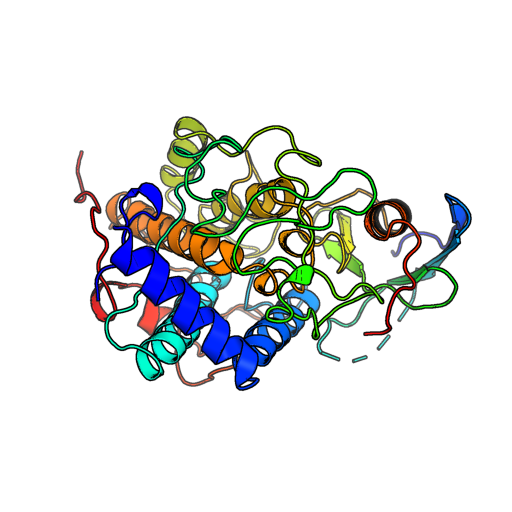1 196 ? -16.365 -24.809 17.193 1.00 10.76 196 TRP A N 1
ATOM 1583 C CA . TRP A 1 196 ? -16.318 -25.925 16.261 1.00 10.68 196 TRP A CA 1
ATOM 1584 C C . TRP A 1 196 ? -14.891 -26.310 15.924 1.00 10.44 196 TRP A C 1
ATOM 1585 O O . TRP A 1 196 ? -14.622 -27.510 15.806 1.00 11.36 196 TRP A O 1
ATOM 1596 N N . VAL A 1 197 ? -13.973 -25.355 15.791 1.00 9.73 197 VAL A N 1
ATOM 1597 C CA . VAL A 1 197 ? -12.596 -25.757 15.418 1.00 10.36 197 VAL A CA 1
ATOM 1598 C C . VAL A 1 197 ? -11.952 -26.415 16.622 1.00 9.91 197 VAL A C 1
ATOM 1599 O O . VAL A 1 197 ? -11.204 -27.397 16.509 1.00 10.66 197 VAL A O 1
ATOM 1603 N N . GLY A 1 198 ? -12.223 -25.902 17.813 1.00 10.43 198 GLY A N 1
ATOM 1604 C CA . GLY A 1 198 ? -11.602 -26.482 19.012 1.00 11.44 198 GLY A CA 1
ATOM 1605 C C . GLY A 1 198 ? -10.159 -26.070 19.129 1.00 10.17 198 GLY A C 1
ATOM 1606 O O . GLY A 1 198 ? -9.665 -25.131 18.495 1.00 9.75 198 GLY A O 1
ATOM 1607 N N . GLY A 1 199 ? -9.422 -26.808 19.983 1.00 9.72 199 GLY A N 1
ATOM 1608 C CA . GLY A 1 199 ? -8.007 -26.498 20.123 1.00 10.21 199 GLY A CA 1
ATOM 1609 C C . GLY A 1 199 ? -7.770 -25.087 20.546 1.00 8.45 199 GLY A C 1
ATOM 1610 O O . GLY A 1 199 ? -8.573 -24.442 21.265 1.00 9.83 199 GLY A O 1
ATOM 1611 N N . GLN A 1 200 ? -6.643 -24.514 20.122 1.00 8.88 200 GLN A N 1
ATOM 1612 C CA . GLN A 1 200 ? -6.353 -23.130 20.508 1.00 9.00 200 GLN A CA 1
ATOM 1613 C C . GLN A 1 200 ? -7.423 -22.176 19.995 1.00 8.83 200 GLN A C 1
ATOM 1614 O O . GLN A 1 200 ? -7.658 -21.128 20.603 1.00 9.23 200 GLN A O 1
ATOM 1620 N N . MET A 1 201 ? -8.065 -22.476 18.886 1.00 8.85 201 MET A N 1
ATOM 1621 C CA . MET A 1 201 ? -9.106 -21.603 18.344 1.00 9.62 201 MET A CA 1
ATOM 1622 C C . MET A 1 201 ? -10.251 -21.414 19.299 1.00 10.03 201 MET A C 1
ATOM 1623 O O . MET A 1 201 ? -10.988 -20.412 19.154 1.00 11.42 201 MET A O 1
ATOM 1628 N N . ALA A 1 202 ? -10.455 -22.296 20.262 1.00 9.99 202 ALA A N 1
ATOM 1629 C CA . ALA A 1 202 ? -11.557 -22.140 21.230 1.00 11.48 202 ALA A CA 1
ATOM 1630 C C . ALA A 1 202 ? -11.146 -21.325 22.457 1.00 10.93 202 ALA A C 1
ATOM 1631 O O . ALA A 1 202 ? -11.930 -21.135 23.373 1.00 12.19 202 ALA A O 1
ATOM 1633 N N . THR A 1 203 ? -9.903 -20.834 22.498 1.00 10.97 203 THR A N 1
ATOM 1634 C CA . THR A 1 203 ? -9.303 -20.226 23.670 1.00 11.35 203 THR A CA 1
ATOM 1635 C C . THR A 1 203 ? -8.983 -18.752 23.453 1.00 12.95 203 THR A C 1
ATOM 1636 O O . THR A 1 203 ? -9.133 -18.237 22.341 1.00 13.89 203 THR A O 1
ATOM 1640 N N A GLY A 1 204 ? -8.534 -17.972 24.441 0.54 13.78 204 GLY A N 1
ATOM 1641 N N B GLY A 1 204 ? -8.552 -18.197 24.582 0.46 13.61 204 GLY A N 1
ATOM 1642 C CA A GLY A 1 204 ? -8.169 -16.564 24.178 0.54 13.53 204 GLY A CA 1
ATOM 1643 C CA B GLY A 1 204 ? -8.054 -16.843 24.692 0.46 13.55 204 GLY A CA 1
ATOM 1644 C C A GLY A 1 204 ? -6.962 -16.381 23.268 0.54 13.51 204 GLY A C 1
ATOM 1645 C C B GLY A 1 204 ? -6.799 -16.556 23.873 0.46 13.34 204 GLY A C 1
ATOM 1646 O O A GLY A 1 204 ? -6.723 -15.314 22.663 0.54 13.56 204 GLY A O 1
ATOM 1647 O O B GLY A 1 204 ? -6.450 -15.388 23.974 0.46 15.24 204 GLY A O 1
ATOM 1648 N N . VAL A 1 205 ? -6.167 -17.469 23.144 1.00 12.02 205 VAL A N 1
ATOM 1649 C CA . VAL A 1 205 ? -5.009 -17.358 22.267 1.00 10.27 205 VAL A CA 1
ATOM 1650 C C . VAL A 1 205 ? -5.307 -17.992 20.899 1.00 8.94 205 VAL A C 1
ATOM 1651 O O . VAL A 1 205 ? -4.521 -18.669 20.244 1.00 9.39 205 VAL A O 1
ATOM 1655 N N . SER A 1 206 ? -6.530 -17.724 20.418 1.00 9.07 206 SER A N 1
ATOM 1656 C CA . SER A 1 206 ? -7.032 -18.333 19.189 1.00 8.55 206 SER A CA 1
ATOM 1657 C C . SER A 1 206 ? -6.242 -17.940 17.946 1.00 7.75 206 SER A C 1
ATOM 1658 O O . SER A 1 206 ? -6.208 -18.795 17.045 1.00 7.81 206 SER A O 1
ATOM 1661 N N . PRO A 1 207 ? -5.551 -16.816 17.806 1.00 7.52 207 PRO A N 1
ATOM 1662 C CA . PRO A 1 207 ? -4.717 -16.600 16.612 1.00 8.07 207 PRO A CA 1
ATOM 1663 C C . PRO A 1 207 ? -3.552 -17.559 16.525 1.00 8.09 207 PRO A C 1
ATOM 1664 O O . PRO A 1 207 ? -2.847 -17.550 15.493 1.00 9.19 207 PRO A O 1
ATOM 1668 N N . ASN A 1 208 ? -3.321 -18.404 17.520 1.00 7.77 208 ASN A N 1
ATOM 1669 C CA . ASN A 1 208 ? -2.315 -19.438 17.328 1.00 8.67 208 ASN A CA 1
ATOM 1670 C C . ASN A 1 208 ? -2.652 -20.322 16.147 1.00 8.19 208 ASN A C 1
ATOM 1671 O O . ASN A 1 208 ? -1.700 -20.968 15.620 1.00 9.34 208 ASN A O 1
ATOM 1676 N N . ASP A 1 209 ? -3.931 -20.500 15.793 1.00 7.87 209 ASP A N 1
ATOM 1677 C CA . ASP A 1 209 ? -4.290 -21.315 14.631 1.00 8.04 209 ASP A CA 1
ATOM 1678 C C . ASP A 1 209 ? -4.397 -20.368 13.429 1.00 7.79 209 ASP A C 1
ATOM 1679 O O . ASP A 1 209 ? -5.183 -19.396 13.521 1.00 8.11 209 ASP A O 1
ATOM 1684 N N . PRO A 1 210 ? -3.667 -20.595 12.342 1.00 8.00 210 PRO A N 1
ATOM 1685 C CA . PRO A 1 210 ? -3.834 -19.714 11.176 1.00 8.58 210 PRO A CA 1
ATOM 1686 C C . PRO A 1 210 ? -5.270 -19.627 10.683 1.00 8.01 210 PRO A C 1
ATOM 1687 O O . PRO A 1 210 ? -5.574 -18.624 9.977 1.00 8.78 210 PRO A O 1
ATOM 1691 N N . VAL A 1 211 ? -6.126 -20.586 10.964 1.00 8.33 211 VAL A N 1
ATOM 1692 C CA . VAL A 1 211 ? -7.548 -20.458 10.513 1.00 8.38 211 VAL A CA 1
ATOM 1693 C C . VAL A 1 211 ? -8.217 -19.244 11.142 1.00 7.72 211 VAL A C 1
ATOM 1694 O O . VAL A 1 211 ? -9.200 -18.747 10.571 1.00 8.39 211 VAL A O 1
ATOM 1698 N N . PHE A 1 212 ? -7.698 -18.721 12.262 1.00 7.63 212 PHE A N 1
ATOM 1699 C CA . PHE A 1 212 ? -8.261 -17.521 12.854 1.00 7.53 212 PHE A CA 1
ATOM 1700 C C . PHE A 1 212 ? -8.477 -16.419 11.832 1.00 7.28 212 PHE A C 1
ATOM 1701 O O . PHE A 1 212 ? -9.494 -15.752 11.829 1.00 7.66 212 PHE A O 1
ATOM 1709 N N . TRP A 1 213 ? -7.438 -16.214 11.011 1.00 7.38 213 TRP A N 1
ATOM 1710 C CA . TRP A 1 213 ? -7.478 -15.066 10.077 1.00 7.66 213 TRP A CA 1
ATOM 1711 C C . TRP A 1 213 ? -8.534 -15.278 9.027 1.00 6.97 213 TRP A C 1
ATOM 1712 O O . TRP A 1 213 ? -9.183 -14.330 8.590 1.00 7.58 213 TRP A O 1
ATOM 1723 N N . LEU A 1 214 ? -8.685 -16.530 8.559 1.00 7.81 214 LEU A N 1
ATOM 1724 C CA . LEU A 1 214 ? -9.650 -16.864 7.497 1.00 8.09 214 LEU A CA 1
ATOM 1725 C C . LEU A 1 214 ? -11.074 -16.788 8.046 1.00 8.25 214 LEU A C 1
ATOM 1726 O O . LEU A 1 214 ? -11.967 -16.311 7.341 1.00 8.99 214 LEU A O 1
ATOM 1731 N N . HIS A 1 215 ? -11.286 -17.226 9.294 1.00 8.25 215 HIS A N 1
ATOM 1732 C CA . HIS A 1 215 ? -12.590 -17.050 9.925 1.00 8.71 215 HIS A CA 1
ATOM 1733 C C . HIS A 1 215 ? -12.908 -15.570 10.049 1.00 7.97 215 HIS A C 1
ATOM 1734 O O . HIS A 1 215 ? -14.004 -15.097 9.631 1.00 8.21 215 HIS A O 1
ATOM 1741 N N . HIS A 1 216 ? -11.990 -14.776 10.613 1.00 8.23 216 HIS A N 1
ATOM 1742 C CA . HIS A 1 216 ? -12.300 -13.359 10.776 1.00 8.30 216 HIS A CA 1
ATOM 1743 C C . HIS A 1 216 ? -12.405 -12.650 9.456 1.00 8.71 216 HIS A C 1
ATOM 1744 O O . HIS A 1 216 ? -13.142 -11.639 9.376 1.00 8.27 216 HIS A O 1
ATOM 1751 N N . ALA A 1 217 ? -11.727 -13.136 8.405 1.00 8.05 217 ALA A N 1
ATOM 1752 C CA . ALA A 1 217 ? -11.857 -12.412 7.100 1.00 8.07 217 ALA A CA 1
ATOM 1753 C C . ALA A 1 217 ? -13.273 -12.661 6.589 1.00 7.95 217 ALA A C 1
ATOM 1754 O O . ALA A 1 217 ? -13.810 -11.815 5.866 1.00 8.97 217 ALA A O 1
ATOM 1756 N N . TYR A 1 218 ? -13.889 -13.800 6.904 1.00 8.53 218 TYR A N 1
ATOM 1757 C CA . TYR A 1 218 ? -15.276 -14.028 6.462 1.00 8.96 218 TYR A CA 1
ATOM 1758 C C . TYR A 1 218 ? -16.261 -13.271 7.346 1.00 9.15 218 TYR A C 1
ATOM 1759 O O . TYR A 1 218 ? -17.235 -12.690 6.863 1.00 8.75 218 TYR A O 1
ATOM 1768 N N . VAL A 1 219 ? -16.053 -13.210 8.686 1.00 8.96 219 VAL A N 1
ATOM 1769 C CA . VAL A 1 219 ? -16.874 -12.343 9.537 1.00 8.93 219 VAL A CA 1
ATOM 1770 C C . VAL A 1 219 ? -16.846 -10.913 9.014 1.00 8.27 219 VAL A C 1
ATOM 1771 O O . VAL A 1 219 ? -17.858 -10.224 8.967 1.00 9.05 219 VAL A O 1
ATOM 1775 N N . ASP A 1 220 ? -15.652 -10.476 8.595 1.00 8.19 220 ASP A N 1
ATOM 1776 C CA . ASP A 1 220 ? -15.472 -9.124 8.060 1.00 8.33 220 ASP A CA 1
ATOM 1777 C C . ASP A 1 220 ? -16.227 -8.953 6.761 1.00 9.01 220 ASP A C 1
ATOM 1778 O O . ASP A 1 220 ? -16.847 -7.915 6.506 1.00 9.37 220 ASP A O 1
ATOM 1783 N N . LYS A 1 221 ? -16.214 -9.991 5.898 1.00 9.41 221 LYS A N 1
ATOM 1784 C CA . LYS A 1 221 ? -17.022 -9.956 4.678 1.00 9.61 221 LYS A CA 1
ATOM 1785 C C . LYS A 1 221 ? -18.498 -9.891 5.002 1.00 10.01 221 LYS A C 1
ATOM 1786 O O . LYS A 1 221 ? -19.275 -9.211 4.310 1.00 10.82 221 LYS A O 1
ATOM 1792 N N . LEU A 1 222 ? -18.963 -10.588 6.024 1.00 9.48 222 LEU A N 1
ATOM 1793 C CA . LEU A 1 222 ? -20.405 -10.509 6.401 1.00 10.19 222 LEU A CA 1
ATOM 1794 C C . LEU A 1 222 ? -20.770 -9.141 6.856 1.00 10.25 222 LEU A C 1
ATOM 1795 O O . LEU A 1 222 ? -21.905 -8.688 6.589 1.00 10.30 222 LEU A O 1
ATOM 1800 N N . TRP A 1 223 ? -19.860 -8.392 7.529 1.00 10.51 223 TRP A N 1
ATOM 1801 C CA . TRP A 1 223 ? -20.142 -6.973 7.834 1.00 10.44 223 TRP A CA 1
ATOM 1802 C C . TRP A 1 223 ? -20.342 -6.209 6.543 1.00 9.74 223 TRP A C 1
ATOM 1803 O O . TRP A 1 223 ? -21.307 -5.453 6.417 1.00 11.31 223 TRP A O 1
ATOM 1814 N N . ALA A 1 224 ? -19.480 -6.394 5.569 1.00 10.85 224 ALA A N 1
ATOM 1815 C CA . ALA A 1 224 ? -19.621 -5.724 4.274 1.00 11.63 224 ALA A CA 1
ATOM 1816 C C . ALA A 1 224 ? -20.921 -6.107 3.609 1.00 11.79 224 ALA A C 1
ATOM 1817 O O . ALA A 1 224 ? -21.568 -5.263 2.966 1.00 13.74 224 ALA A O 1
ATOM 1819 N N . GLU A 1 225 ? -21.345 -7.377 3.709 1.00 12.25 225 GLU A N 1
ATOM 1820 C CA . GLU A 1 225 ? -22.622 -7.808 3.084 1.00 13.25 225 GLU A CA 1
ATOM 1821 C C . GLU A 1 225 ? -23.773 -7.114 3.785 1.00 13.37 225 GLU A C 1
ATOM 1822 O O . GLU A 1 225 ? -24.747 -6.695 3.162 1.00 14.60 225 GLU A O 1
ATOM 1828 N N . TRP A 1 226 ? -23.712 -7.008 5.133 1.00 11.84 226 TRP A N 1
ATOM 1829 C CA . TRP A 1 226 ? -24.783 -6.386 5.894 1.00 11.93 226 TRP A CA 1
ATOM 1830 C C . TRP A 1 226 ? -24.899 -4.935 5.455 1.00 11.91 226 TRP A C 1
ATOM 1831 O O . TRP A 1 226 ? -26.016 -4.429 5.335 1.00 14.07 226 TRP A O 1
ATOM 1842 N N . GLN A 1 227 ? -23.759 -4.249 5.212 1.00 12.20 227 GLN A N 1
ATOM 1843 C CA . GLN A 1 227 ? -23.857 -2.861 4.809 1.00 13.30 227 GLN A CA 1
ATOM 1844 C C . GLN A 1 227 ? -24.558 -2.727 3.463 1.00 14.64 227 GLN A C 1
ATOM 1845 O O . GLN A 1 227 ? -25.291 -1.722 3.271 1.00 17.91 227 GLN A O 1
ATOM 1851 N N . ARG A 1 228 ? -24.280 -3.668 2.563 1.00 14.22 228 ARG A N 1
ATOM 1852 C CA . ARG A 1 228 ? -24.944 -3.668 1.240 1.00 16.64 228 ARG A CA 1
ATOM 1853 C C . ARG A 1 228 ? -26.433 -3.966 1.405 1.00 16.75 228 ARG A C 1
ATOM 1854 O O . ARG A 1 228 ? -27.217 -3.435 0.585 1.00 22.25 228 ARG A O 1
ATOM 1862 N N . ARG A 1 229 ? -26.841 -4.773 2.363 1.00 16.52 229 ARG A N 1
ATOM 1863 C CA . ARG A 1 229 ? -28.269 -5.015 2.587 1.00 16.53 229 ARG A CA 1
ATOM 1864 C C . ARG A 1 229 ? -28.964 -3.854 3.251 1.00 16.63 229 ARG A C 1
ATOM 1865 O O . ARG A 1 229 ? -30.174 -3.663 3.117 1.00 20.10 229 ARG A O 1
ATOM 1873 N N . HIS A 1 230 ? -28.260 -3.048 4.012 1.00 15.23 230 HIS A N 1
ATOM 1874 C CA . HIS A 1 230 ? -28.836 -1.973 4.830 1.00 14.41 230 HIS A CA 1
ATOM 1875 C C . HIS A 1 230 ? -28.061 -0.693 4.622 1.00 14.92 230 HIS A C 1
ATOM 1876 O O . HIS A 1 230 ? -27.337 -0.216 5.531 1.00 15.68 230 HIS A O 1
ATOM 1883 N N . PRO A 1 231 ? -28.148 -0.110 3.437 1.00 16.49 231 PRO A N 1
ATOM 1884 C CA . PRO A 1 231 ? -27.321 1.088 3.207 1.00 17.61 231 PRO A CA 1
ATOM 1885 C C . PRO A 1 231 ? -27.718 2.275 4.089 1.00 17.27 231 PRO A C 1
ATOM 1886 O O . PRO A 1 231 ? -26.907 3.229 4.218 1.00 21.44 231 PRO A O 1
ATOM 1890 N N . ASP A 1 232 ? -28.902 2.235 4.714 1.00 17.30 232 ASP A N 1
ATOM 1891 C CA . ASP A 1 232 ? -29.516 3.192 5.584 1.00 18.99 232 ASP A CA 1
ATOM 1892 C C . ASP A 1 232 ? -29.109 3.060 7.040 1.00 18.76 232 ASP A C 1
ATOM 1893 O O . ASP A 1 232 ? -29.489 3.842 7.907 1.00 24.36 232 ASP A O 1
ATOM 1898 N N . SER A 1 233 ? -28.355 2.025 7.387 1.00 17.90 233 SER A N 1
ATOM 1899 C CA . SER A 1 233 ? -27.954 1.697 8.726 1.00 18.88 233 SER A CA 1
ATOM 1900 C C . SER A 1 233 ? -26.468 1.918 8.887 1.00 16.51 233 SER A C 1
ATOM 1901 O O . SER A 1 233 ? -25.713 1.618 7.964 1.00 21.82 233 SER A O 1
ATOM 1906 N N . ALA A 1 234 ? -26.083 2.414 10.067 1.00 17.04 234 ALA A N 1
ATOM 1907 C CA . ALA A 1 234 ? -24.637 2.625 10.226 1.00 16.75 234 ALA A CA 1
ATOM 1908 C C . ALA A 1 234 ? -24.180 2.348 11.648 1.00 14.23 234 ALA A C 1
ATOM 1909 O O . ALA A 1 234 ? -24.987 2.104 12.561 1.00 16.49 234 ALA A O 1
ATOM 1911 N N . TYR A 1 235 ? -22.883 2.411 11.866 1.00 14.82 235 TYR A N 1
ATOM 1912 C CA . TYR A 1 235 ? -22.277 2.153 13.166 1.00 13.79 235 TYR A CA 1
ATOM 1913 C C . TYR A 1 235 ? -22.910 3.028 14.235 1.00 15.33 235 TYR A C 1
ATOM 1914 O O . TYR A 1 235 ? -23.093 4.213 14.027 1.00 16.66 235 TYR A O 1
ATOM 1923 N N . VAL A 1 236 ? -23.145 2.417 15.382 1.00 13.73 236 VAL A N 1
ATOM 1924 C CA . VAL A 1 236 ? -23.551 3.101 16.614 1.00 13.70 236 VAL A CA 1
ATOM 1925 C C . VAL A 1 236 ? -22.745 2.517 17.746 1.00 12.13 236 VAL A C 1
ATOM 1926 O O . VAL A 1 236 ? -22.394 1.312 17.641 1.00 13.60 236 VAL A O 1
ATOM 1930 N N . PRO A 1 237 ? -22.558 3.214 18.850 1.00 12.71 237 PRO A N 1
ATOM 1931 C CA . PRO A 1 237 ? -23.082 4.544 19.121 1.00 12.92 237 PRO A CA 1
ATOM 1932 C C . PRO A 1 237 ? -22.283 5.636 18.453 1.00 13.37 237 PRO A C 1
ATOM 1933 O O . PRO A 1 237 ? -21.173 5.433 17.970 1.00 13.21 237 PRO A O 1
ATOM 1937 N N . THR A 1 238 ? -22.871 6.841 18.482 1.00 14.37 238 THR A N 1
ATOM 1938 C CA . THR A 1 238 ? -22.317 8.005 17.766 1.00 15.54 238 THR A CA 1
ATOM 1939 C C . THR A 1 238 ? -22.062 9.159 18.719 1.00 18.28 238 THR A C 1
ATOM 1940 O O . THR A 1 238 ? -22.294 10.332 18.413 1.00 22.95 238 THR A O 1
ATOM 1944 N N . GLY A 1 239 ? -21.576 8.816 19.897 1.00 18.89 239 GLY A N 1
ATOM 1945 C CA . GLY A 1 239 ? -20.861 9.789 20.708 1.00 21.43 239 GLY A CA 1
ATOM 1946 C C . GLY A 1 239 ? -21.259 9.731 22.168 1.00 22.11 239 GLY A C 1
ATOM 1947 O O . GLY A 1 239 ? -22.427 9.514 22.465 1.00 26.21 239 GLY A O 1
ATOM 1948 N N . GLY A 1 240 ? -20.287 9.918 23.051 1.00 24.02 240 GLY A N 1
ATOM 1949 C CA . GLY A 1 240 ? -20.544 10.117 24.482 1.00 25.46 240 GLY A CA 1
ATOM 1950 C C . GLY A 1 240 ? -20.929 8.847 25.182 1.00 24.24 240 GLY A C 1
ATOM 1951 O O . GLY A 1 240 ? -21.669 8.977 26.175 1.00 29.33 240 GLY A O 1
ATOM 1952 N N . THR A 1 241 ? -20.493 7.648 24.796 1.00 20.43 241 THR A N 1
ATOM 1953 C CA . THR A 1 241 ? -20.870 6.425 25.509 1.00 19.00 241 THR A CA 1
ATOM 1954 C C . THR A 1 241 ? -19.733 5.887 26.373 1.00 18.83 241 THR A C 1
ATOM 1955 O O . THR A 1 241 ? -18.690 5.469 25.869 1.00 18.45 241 THR A O 1
ATOM 1959 N N . PRO A 1 242 ? -19.888 5.836 27.708 1.00 20.42 242 PRO A N 1
ATOM 1960 C CA . PRO A 1 242 ? -18.821 5.325 28.582 1.00 20.25 242 PRO A CA 1
ATOM 1961 C C . PRO A 1 242 ? -18.500 3.890 28.179 1.00 17.61 242 PRO A C 1
ATOM 1962 O O . PRO A 1 242 ? -19.388 3.115 27.893 1.00 19.66 242 PRO A O 1
ATOM 1966 N N . ASP A 1 243 ? -17.197 3.628 28.228 1.00 18.25 243 ASP A N 1
ATOM 1967 C CA . ASP A 1 243 ? -16.646 2.293 28.118 1.00 18.59 243 ASP A CA 1
ATOM 1968 C C . ASP A 1 243 ? -16.737 1.677 26.722 1.00 17.22 243 ASP A C 1
ATOM 1969 O O . ASP A 1 243 ? -16.262 0.556 26.526 1.00 16.48 243 ASP A O 1
ATOM 1974 N N . VAL A 1 244 ? -17.334 2.344 25.774 1.00 16.06 244 VAL A N 1
ATOM 1975 C CA . VAL A 1 244 ? -17.620 1.796 24.449 1.00 15.61 244 VAL A CA 1
ATOM 1976 C C . VAL A 1 244 ? -16.932 2.697 23.418 1.00 13.42 244 VAL A C 1
ATOM 1977 O O . VAL A 1 244 ? -16.976 3.908 23.636 1.00 16.50 244 VAL A O 1
ATOM 1981 N N . VAL A 1 245 ? -16.398 2.201 22.327 1.00 13.03 245 VAL A N 1
ATOM 1982 C CA . VAL A 1 245 ? -15.863 3.079 21.302 1.00 12.80 245 VAL A CA 1
ATOM 1983 C C . VAL A 1 245 ? -16.967 3.616 20.412 1.00 12.61 245 VAL A C 1
ATOM 1984 O O . VAL A 1 245 ? -17.602 2.950 19.626 1.00 13.69 245 VAL A O 1
ATOM 1988 N N . ASP A 1 246 ? -17.203 4.944 20.591 1.00 12.75 246 ASP A N 1
ATOM 1989 C CA . ASP A 1 246 ? -18.140 5.621 19.706 1.00 12.90 246 ASP A CA 1
ATOM 1990 C C . ASP A 1 246 ? -17.541 5.779 18.312 1.00 12.46 246 ASP A C 1
ATOM 1991 O O . ASP A 1 246 ? -16.306 5.670 18.117 1.00 13.45 246 ASP A O 1
ATOM 1996 N N . LEU A 1 247 ? -18.383 6.058 17.314 1.00 12.30 247 LEU A N 1
ATOM 1997 C CA . LEU A 1 247 ? -18.014 6.187 15.898 1.00 11.77 247 LEU A CA 1
ATOM 1998 C C . LEU A 1 247 ? -16.712 6.946 15.627 1.00 12.77 247 LEU A C 1
ATOM 1999 O O . LEU A 1 247 ? -15.876 6.486 14.890 1.00 12.89 247 LEU A O 1
ATOM 2004 N N . ASN A 1 248 ? -16.611 8.131 16.248 1.00 13.01 248 ASN A N 1
ATOM 2005 C CA . ASN A 1 248 ? -15.438 8.998 15.941 1.00 13.51 248 ASN A CA 1
ATOM 2006 C C . ASN A 1 248 ? -14.377 8.936 17.038 1.00 15.43 248 ASN A C 1
ATOM 2007 O O . ASN A 1 248 ? -13.441 9.755 17.048 1.00 17.54 248 ASN A O 1
ATOM 2012 N N . GLU A 1 249 ? -14.478 7.963 17.947 1.00 15.44 249 GLU A N 1
ATOM 2013 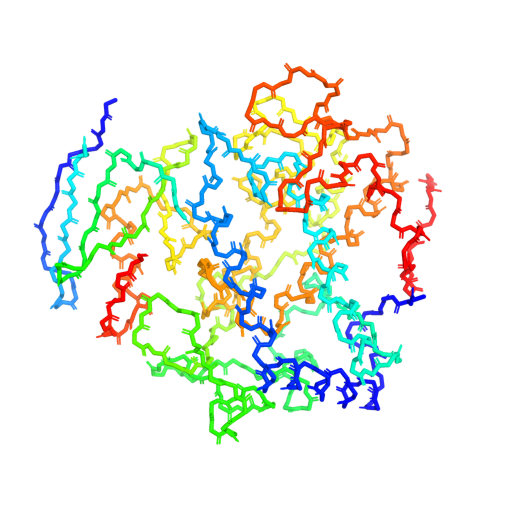C CA . GLU A 1 249 ? -13.428 7.808 18.994 1.00 15.52 249 GLU A CA 1
ATOM 2014 C C . GLU A 1 249 ? -12.294 6.925 18.491 1.00 14.51 249 GLU A C 1
ATOM 2015 O O . GLU A 1 249 ? -12.536 5.999 17.714 1.00 15.24 249 GLU A O 1
ATOM 2026 N N . THR A 1 250 ? -11.043 7.158 18.909 1.00 16.20 250 THR A N 1
ATOM 2027 C CA . THR A 1 250 ? -9.983 6.244 18.487 1.00 16.71 250 THR A CA 1
ATOM 2028 C C . THR A 1 250 ? -9.990 4.952 19.319 1.00 15.70 250 THR A C 1
ATOM 2029 O O . THR A 1 250 ? -10.546 4.904 20.417 1.00 18.36 250 THR A O 1
ATOM 2033 N N . MET A 1 251 ? -9.412 3.923 18.743 1.00 14.80 251 MET A N 1
ATOM 2034 C CA . MET A 1 251 ? -9.376 2.566 19.295 1.00 14.77 251 MET A CA 1
ATOM 2035 C C . MET A 1 251 ? -7.985 2.164 19.726 1.00 13.58 251 MET A C 1
ATOM 2036 O O . MET A 1 251 ? -7.081 2.394 18.901 1.00 13.89 251 MET A O 1
ATOM 2041 N N . LYS A 1 252 ? -7.870 1.559 20.902 1.00 13.78 252 LYS A N 1
ATOM 2042 C CA . LYS A 1 252 ? -6.640 0.888 21.296 1.00 15.30 252 LYS A CA 1
ATOM 2043 C C . LYS A 1 252 ? -6.527 -0.408 20.499 1.00 12.49 252 LYS A C 1
ATOM 2044 O O . LYS A 1 252 ? -7.574 -1.004 20.155 1.00 13.19 252 LYS A O 1
ATOM 2050 N N . PRO A 1 253 ? -5.333 -0.900 20.236 1.00 14.36 253 PRO A N 1
ATOM 2051 C CA . PRO A 1 253 ? -4.055 -0.370 20.744 1.00 14.55 253 PRO A CA 1
ATOM 2052 C C . PRO A 1 253 ? -3.450 0.718 19.865 1.00 15.39 253 PRO A C 1
ATOM 2053 O O . PRO A 1 253 ? -2.517 1.403 20.276 1.00 18.65 253 PRO A O 1
ATOM 2057 N N . TRP A 1 254 ? -3.964 0.911 18.665 1.00 14.37 254 TRP A N 1
ATOM 2058 C CA . TRP A 1 254 ? -3.372 1.822 17.664 1.00 13.32 254 TRP A CA 1
ATOM 2059 C C . TRP A 1 254 ? -3.422 3.271 18.063 1.00 13.44 254 TRP A C 1
ATOM 2060 O O . TRP A 1 254 ? -2.478 4.018 17.824 1.00 15.10 254 TRP A O 1
ATOM 2071 N N . ASN A 1 255 ? -4.571 3.658 18.607 1.00 12.29 255 ASN A N 1
ATOM 2072 C CA . ASN A 1 255 ? -4.906 5.010 19.085 1.00 14.41 255 ASN A CA 1
ATOM 2073 C C . ASN A 1 255 ? -5.114 6.027 17.980 1.00 13.91 255 ASN A C 1
ATOM 2074 O O . ASN A 1 255 ? -5.591 7.116 18.273 1.00 17.08 255 ASN A O 1
ATOM 2079 N N . THR A 1 256 ? -4.765 5.678 16.757 1.00 13.79 256 THR A N 1
ATOM 2080 C CA . THR A 1 256 ? -4.779 6.652 15.658 1.00 12.52 256 THR A CA 1
ATOM 2081 C C . THR A 1 256 ? -5.859 6.377 14.630 1.00 12.76 256 THR A C 1
ATOM 2082 O O . THR A 1 256 ? -5.823 6.961 13.543 1.00 13.40 256 THR A O 1
ATOM 2086 N N . VAL A 1 257 ? -6.798 5.461 14.925 1.00 12.86 257 VAL A N 1
ATOM 2087 C CA . VAL A 1 257 ? -7.833 5.096 13.938 1.00 12.94 257 VAL A CA 1
ATOM 2088 C C . VAL A 1 257 ? -9.136 4.958 14.705 1.00 12.67 257 VAL A C 1
ATOM 2089 O O . VAL A 1 257 ? -9.155 4.543 15.872 1.00 14.69 257 VAL A O 1
ATOM 2093 N N . ARG A 1 258 ? -10.226 5.319 14.047 1.00 12.24 258 ARG A N 1
ATOM 2094 C CA . ARG A 1 258 ? -11.550 5.312 14.627 1.00 12.68 258 ARG A CA 1
ATOM 2095 C C . ARG A 1 258 ? -12.442 4.310 13.923 1.00 11.85 258 ARG A C 1
ATOM 2096 O O . ARG A 1 258 ? -12.097 4.023 12.768 1.00 12.18 258 ARG A O 1
ATOM 2104 N N . PRO A 1 259 ? -13.551 3.845 14.482 1.00 12.03 259 PRO A N 1
ATOM 2105 C CA . PRO A 1 259 ? -14.489 3.061 13.662 1.00 11.76 259 PRO A CA 1
ATOM 2106 C C . PRO A 1 259 ? -14.829 3.758 12.333 1.00 11.78 259 PRO A C 1
ATOM 2107 O O . PRO A 1 259 ? -14.911 3.090 11.313 1.00 12.21 259 PRO A O 1
ATOM 2111 N N . ALA A 1 260 ? -15.010 5.095 12.379 1.00 11.62 260 ALA A N 1
ATOM 2112 C CA . ALA A 1 260 ? -15.349 5.843 11.161 1.00 12.41 260 ALA A CA 1
ATOM 2113 C C . ALA A 1 260 ? -14.344 5.610 10.048 1.00 12.68 260 ALA A C 1
ATOM 2114 O O . ALA A 1 260 ? -14.743 5.679 8.868 1.00 15.32 260 ALA A O 1
ATOM 2116 N N . ASP A 1 261 ? -13.079 5.371 10.381 1.00 12.26 261 ASP A N 1
ATOM 2117 C CA . ASP A 1 261 ? -12.073 5.222 9.332 1.00 13.22 261 ASP A CA 1
ATOM 2118 C C . ASP A 1 261 ? -12.093 3.821 8.731 1.00 12.34 261 ASP A C 1
ATOM 2119 O O . ASP A 1 261 ? -11.375 3.556 7.746 1.00 16.01 261 ASP A O 1
ATOM 2124 N N . LEU A 1 262 ? -12.886 2.916 9.283 1.00 12.03 262 LEU A N 1
ATOM 2125 C CA . LEU A 1 262 ? -12.826 1.502 8.885 1.00 12.17 262 LEU A CA 1
ATOM 2126 C C . LEU A 1 262 ? -14.140 1.009 8.369 1.00 13.05 262 LEU A C 1
ATOM 2127 O O . LEU A 1 262 ? -14.266 -0.196 8.070 1.00 14.60 262 LEU A O 1
ATOM 2132 N N . LEU A 1 263 ? -15.172 1.848 8.268 1.00 11.80 263 LEU A N 1
ATOM 2133 C CA . LEU A 1 263 ? -16.462 1.336 7.800 1.00 12.21 263 LEU A CA 1
ATOM 2134 C C . LEU A 1 263 ? -16.424 0.887 6.351 1.00 12.00 263 LEU A C 1
ATOM 2135 O O . LEU A 1 263 ? -17.108 -0.088 6.011 1.00 13.51 263 LEU A O 1
ATOM 2140 N N . ASP A 1 264 ? -15.679 1.617 5.500 1.00 13.35 264 ASP A N 1
ATOM 2141 C CA . ASP A 1 264 ? -15.599 1.293 4.085 1.00 15.06 264 ASP A CA 1
ATOM 2142 C C . ASP A 1 264 ? -14.351 0.456 3.801 1.00 14.38 264 ASP A C 1
ATOM 2143 O O . ASP A 1 264 ? -13.247 0.994 3.717 1.00 15.85 264 ASP A O 1
ATOM 2148 N N . HIS A 1 265 ? -14.596 -0.854 3.646 1.00 13.66 265 HIS A N 1
ATOM 2149 C CA . HIS A 1 265 ? -13.471 -1.738 3.409 1.00 14.24 265 HIS A CA 1
ATOM 2150 C C . HIS A 1 265 ? -12.742 -1.399 2.107 1.00 15.43 265 HIS A C 1
ATOM 2151 O O . HIS A 1 265 ? -11.556 -1.707 1.978 1.00 15.03 265 HIS A O 1
ATOM 2158 N N . THR A 1 266 ? -13.451 -0.788 1.127 1.00 15.95 266 THR A N 1
ATOM 2159 C CA . THR A 1 266 ? -12.871 -0.668 -0.216 1.00 16.44 266 THR A CA 1
ATOM 2160 C C . THR A 1 266 ? -11.699 0.309 -0.234 1.00 18.17 266 THR A C 1
ATOM 2161 O O . THR A 1 266 ? -10.965 0.374 -1.232 1.00 22.66 266 THR A O 1
ATOM 2165 N N . ALA A 1 267 ? -11.518 1.080 0.844 1.00 17.53 267 ALA A N 1
ATOM 2166 C CA . ALA A 1 267 ? -10.344 1.884 1.017 1.00 19.19 267 ALA A CA 1
ATOM 2167 C C . ALA A 1 267 ? -9.063 1.051 1.189 1.00 19.52 267 ALA A C 1
ATOM 2168 O O . ALA A 1 267 ? -7.953 1.617 1.122 1.00 23.26 267 ALA A O 1
ATOM 2170 N N . TYR A 1 268 ? -9.269 -0.247 1.441 1.00 16.64 268 TYR A N 1
ATOM 2171 C CA . TYR A 1 268 ? -8.131 -1.090 1.788 1.00 15.99 268 TYR A CA 1
ATOM 2172 C C . TYR A 1 268 ? -8.092 -2.342 0.946 1.00 15.96 268 TYR A C 1
ATOM 2173 O O . TYR A 1 268 ? -7.029 -2.876 0.581 1.00 18.38 268 TYR A O 1
ATOM 2182 N N . TYR A 1 269 ? -9.223 -2.952 0.627 1.00 15.47 269 TYR A N 1
ATOM 2183 C CA . TYR A 1 269 ? -9.242 -4.220 -0.135 1.00 15.03 269 TYR A CA 1
ATOM 2184 C C . TYR A 1 269 ? -10.639 -4.362 -0.744 1.00 14.46 269 TYR A C 1
ATOM 2185 O O . TYR A 1 269 ? -11.598 -3.721 -0.311 1.00 15.58 269 TYR A O 1
ATOM 2194 N N . THR A 1 270 ? -10.793 -5.242 -1.730 1.00 14.95 270 THR A N 1
ATOM 2195 C CA . THR A 1 270 ? -12.113 -5.661 -2.227 1.00 15.01 270 THR A CA 1
ATOM 2196 C C . THR A 1 270 ? -12.184 -7.187 -2.058 1.00 13.05 270 THR A C 1
ATOM 2197 O O . THR A 1 270 ? -11.176 -7.814 -1.684 1.00 15.39 270 THR A O 1
ATOM 2201 N N . PHE A 1 271 ? -13.357 -7.774 -2.283 1.00 13.66 271 PHE A N 1
ATOM 2202 C CA . PHE A 1 271 ? -13.585 -9.203 -2.280 1.00 12.91 271 PHE A CA 1
ATOM 2203 C C . PHE A 1 271 ? -13.713 -9.734 -3.702 1.00 13.20 271 PHE A C 1
ATOM 2204 O O . PHE A 1 271 ? -14.095 -9.003 -4.630 1.00 14.92 271 PHE A O 1
ATOM 2212 N N . ASP A 1 272 ? -13.395 -10.999 -3.837 1.00 12.25 272 ASP A N 1
ATOM 2213 C CA . ASP A 1 272 ? -13.633 -11.675 -5.115 1.00 11.91 272 ASP A CA 1
ATOM 2214 C C . ASP A 1 272 ? -15.077 -11.473 -5.578 1.00 13.02 272 ASP A C 1
ATOM 2215 O O . ASP A 1 272 ? -15.301 -11.321 -6.797 1.00 14.46 272 ASP A O 1
ATOM 2220 N N . AL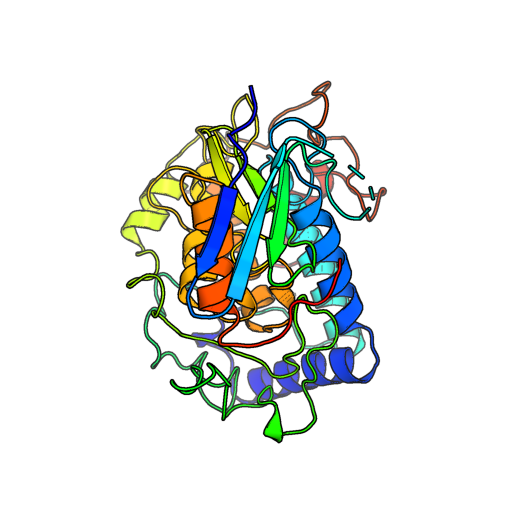A A 1 273 ? -16.025 -11.512 -4.662 1.00 14.12 273 ALA A N 1
ATOM 2221 C CA . ALA A 1 273 ? -17.419 -11.293 -5.016 1.00 15.01 273 ALA A CA 1
ATOM 2222 C C . ALA A 1 273 ? -18.121 -10.725 -3.788 1.00 15.71 273 ALA A C 1
ATOM 2223 O O . ALA A 1 273 ? -17.874 -11.197 -2.701 1.00 18.37 273 ALA A O 1
ATOM 2225 N N . LEU A 1 274 ? -18.908 -9.691 -4.028 1.00 17.79 274 LEU A N 1
ATOM 2226 C CA . LEU A 1 274 ? -19.679 -8.982 -3.029 1.00 21.45 274 LEU A CA 1
ATOM 2227 C C . LEU A 1 274 ? -20.814 -8.320 -3.822 1.00 24.82 274 LEU A C 1
ATOM 2228 O O . LEU A 1 274 ? -20.673 -7.397 -4.632 1.00 30.89 274 LEU A O 1
ATOM 2233 N N . GLU A 1 275 ? -21.978 -8.883 -3.563 1.00 29.13 275 GLU A N 1
ATOM 2234 C CA . GLU A 1 275 ? -23.156 -8.471 -4.287 1.00 33.02 275 GLU A CA 1
ATOM 2235 C C . GLU A 1 275 ? -23.528 -7.019 -4.017 1.00 36.56 275 GLU A C 1
ATOM 2236 O O . GLU A 1 275 ? -23.351 -6.453 -2.934 1.00 35.63 275 GLU A O 1
ATOM 2242 N N . HIS A 1 276 ? -24.090 -6.396 -5.047 1.00 38.64 276 HIS A N 1
ATOM 2243 C CA . HIS A 1 276 ? -24.601 -5.043 -4.896 1.00 40.78 276 HIS A CA 1
ATOM 2244 C C . HIS A 1 276 ? -25.884 -4.934 -4.099 1.00 37.63 276 HIS A C 1
ATOM 2245 O O . HIS A 1 276 ? -26.681 -5.869 -3.965 1.00 41.12 276 HIS A O 1
ATOM 2252 N N . HIS A 1 277 ? -26.120 -3.728 -3.572 1.00 35.77 277 HIS A N 1
ATOM 2253 C CA . HIS A 1 277 ? -27.369 -3.500 -2.849 1.00 34.22 277 HIS A CA 1
ATOM 2254 C C . HIS A 1 277 ? -28.533 -3.770 -3.781 1.00 39.17 277 HIS A C 1
ATOM 2255 O O . HIS A 1 277 ? -28.489 -3.347 -4.929 1.00 38.22 277 HIS A O 1
ATOM 2262 N N . HIS A 1 278 ? -29.562 -4.468 -3.325 1.00 43.30 278 HIS A N 1
ATOM 2263 C CA . HIS A 1 278 ? -30.636 -4.747 -4.287 1.00 48.77 278 HIS A CA 1
ATOM 2264 C C . HIS A 1 278 ? -31.902 -5.180 -3.571 1.00 49.49 278 HIS A C 1
ATOM 2265 O O . HIS A 1 278 ? -31.887 -5.505 -2.379 1.00 45.74 278 HIS A O 1
ATOM 2272 N N . HIS A 1 279 ? -32.956 -5.204 -4.377 1.00 50.68 279 HIS A N 1
ATOM 2273 C CA . HIS A 1 279 ? -34.258 -5.650 -3.862 1.00 52.33 279 HIS A CA 1
ATOM 2274 C C . HIS A 1 279 ? -34.798 -6.751 -4.762 1.00 54.46 279 HIS A C 1
ATOM 2275 O O . HIS A 1 279 ? -34.567 -6.745 -5.998 1.00 59.23 279 HIS A O 1
ATOM 2282 N N . ALA B 2 40 ? -24.232 -9.957 43.898 1.00 40.21 40 ALA B N 1
ATOM 2283 C CA . ALA B 2 40 ? -23.638 -10.878 44.869 1.00 35.40 40 ALA B CA 1
ATOM 2284 C C . ALA B 2 40 ? -22.919 -12.004 44.139 1.00 30.61 40 ALA B C 1
ATOM 2285 O O . ALA B 2 40 ? -23.530 -12.642 43.296 1.00 32.48 40 ALA B O 1
ATOM 2287 N N . ALA B 2 41 ? -21.663 -12.253 44.424 1.00 28.52 41 ALA B N 1
ATOM 2288 C CA . ALA B 2 41 ? -20.871 -13.244 43.751 1.00 23.52 41 ALA B CA 1
ATOM 2289 C C . ALA B 2 41 ? -21.326 -14.671 44.022 1.00 19.02 41 ALA B C 1
ATOM 2290 O O . ALA B 2 41 ? -21.948 -14.845 45.078 1.00 20.37 41 ALA B O 1
ATOM 2292 N N . PRO B 2 42 ? -20.994 -15.575 43.125 1.00 14.38 42 PRO B N 1
ATOM 2293 C CA . PRO B 2 42 ? -21.271 -16.976 43.453 1.00 12.66 42 PRO B CA 1
ATOM 2294 C C . PRO B 2 42 ? -20.567 -17.450 44.731 1.00 10.85 42 PRO B C 1
ATOM 2295 O O . PRO B 2 42 ? -19.577 -16.863 45.187 1.00 12.13 42 PRO B O 1
ATOM 2299 N N . GLU B 2 43 ? -21.038 -18.577 45.280 1.00 10.50 43 GLU B N 1
ATOM 2300 C CA . GLU B 2 43 ? -20.365 -19.220 46.402 1.00 10.41 43 GLU B CA 1
ATOM 2301 C C . GLU B 2 43 ? -19.037 -19.766 46.011 1.00 9.28 43 GLU B C 1
ATOM 2302 O O . GLU B 2 43 ? -18.757 -20.023 44.843 1.00 10.51 43 GLU B O 1
ATOM 2308 N N . SER B 2 44 ? -18.152 -19.964 46.992 1.00 10.03 44 SER B N 1
ATOM 2309 C CA . SER B 2 44 ? -16.883 -20.647 46.780 1.00 9.68 44 SER B CA 1
ATOM 2310 C C . SER B 2 44 ? -17.156 -22.116 46.528 1.00 10.01 44 SER B C 1
ATOM 2311 O O . SER B 2 44 ? -18.209 -22.665 46.831 1.00 11.01 44 SER B O 1
ATOM 2314 N N . PHE B 2 45 ? -16.139 -22.790 45.988 1.00 10.30 45 PHE B N 1
ATOM 2315 C CA . PHE B 2 45 ? -16.206 -24.233 45.846 1.00 10.60 45 PHE B CA 1
ATOM 2316 C C . PHE B 2 45 ? -14.795 -24.798 45.915 1.00 10.42 45 PHE B C 1
ATOM 2317 O O . PHE B 2 45 ? -13.793 -24.112 45.633 1.00 10.31 45 PHE B O 1
ATOM 2325 N N . ASP B 2 46 ? -14.724 -26.088 46.178 1.00 11.18 46 ASP B N 1
ATOM 2326 C CA . ASP B 2 46 ? -13.480 -26.842 46.225 1.00 11.53 46 ASP B CA 1
ATOM 2327 C C . ASP B 2 46 ? -13.767 -28.301 45.996 1.00 11.25 46 ASP B C 1
ATOM 2328 O O . ASP B 2 46 ? -14.470 -28.922 46.809 1.00 13.52 46 ASP B O 1
ATOM 2333 N N . GLU B 2 47 ? -13.238 -28.901 44.943 1.00 10.38 47 GLU B N 1
ATOM 2334 C CA . GLU B 2 47 ? -13.436 -30.322 44.716 1.00 10.83 47 GLU B CA 1
ATOM 2335 C C . GLU B 2 47 ? -12.286 -30.849 43.881 1.00 10.86 47 GLU B C 1
ATOM 2336 O O . GLU B 2 47 ? -11.497 -30.104 43.315 1.00 10.84 47 GLU B O 1
ATOM 2342 N N . VAL B 2 48 ? -12.201 -32.157 43.816 1.00 11.95 48 VAL B N 1
ATOM 2343 C CA . VAL B 2 48 ? -11.286 -32.860 42.897 1.00 11.72 48 VAL B CA 1
ATOM 2344 C C . VAL B 2 48 ? -12.147 -33.318 41.715 1.00 11.95 48 VAL B C 1
ATOM 2345 O O . VAL B 2 48 ? -13.121 -34.070 41.872 1.00 15.41 48 VAL B O 1
ATOM 2349 N N . TYR B 2 49 ? -11.823 -32.822 40.543 1.00 11.86 49 TYR B N 1
ATOM 2350 C CA . TYR B 2 49 ? -12.548 -33.101 39.305 1.00 12.43 49 TYR B CA 1
ATOM 2351 C C . TYR B 2 49 ? -11.610 -33.736 38.318 1.00 12.66 49 TYR B C 1
ATOM 2352 O O . TYR B 2 49 ? -10.582 -33.135 37.979 1.00 12.48 49 TYR B O 1
ATOM 2361 N N . LYS B 2 50 ? -11.874 -34.931 37.851 1.00 13.56 50 LYS B N 1
ATOM 2362 C CA . LYS B 2 50 ? -11.003 -35.661 36.937 1.00 15.54 50 LYS B CA 1
ATOM 2363 C C . LYS B 2 50 ? -9.555 -35.643 37.380 1.00 14.41 50 LYS B C 1
ATOM 2364 O O . LYS B 2 50 ? -8.596 -35.422 36.653 1.00 16.31 50 LYS B O 1
ATOM 2370 N N . GLY B 2 51 ? -9.333 -35.877 38.684 1.00 14.99 51 GLY B N 1
ATOM 2371 C CA . GLY B 2 51 ? -8.012 -36.016 39.269 1.00 15.60 51 GLY B CA 1
ATOM 2372 C C . GLY B 2 51 ? -7.344 -34.700 39.593 1.00 16.05 51 GLY B C 1
ATOM 2373 O O . GLY B 2 51 ? -6.205 -34.721 40.115 1.00 21.13 51 GLY B O 1
ATOM 2374 N N . ARG B 2 52 ? -8.006 -33.563 39.346 1.00 14.96 52 ARG B N 1
ATOM 2375 C CA . ARG B 2 52 ? -7.359 -32.272 39.590 1.00 14.24 52 ARG B CA 1
ATOM 2376 C C . ARG B 2 52 ? -8.145 -31.433 40.582 1.00 12.85 52 ARG B C 1
ATOM 2377 O O . ARG B 2 52 ? -9.382 -31.476 40.632 1.00 15.49 52 ARG B O 1
ATOM 2385 N N . ARG B 2 53 ? -7.423 -30.650 41.366 1.00 12.02 53 ARG B N 1
ATOM 2386 C CA . ARG B 2 53 ? -8.111 -29.841 42.370 1.00 12.41 53 ARG B CA 1
ATOM 2387 C C . ARG B 2 53 ? -8.607 -28.543 41.727 1.00 10.68 53 ARG B C 1
ATOM 2388 O O . ARG B 2 53 ? -7.834 -27.802 41.140 1.00 15.08 53 ARG B O 1
ATOM 2402 N N . ILE B 2 54 ? -9.900 -28.305 41.788 1.00 10.04 54 ILE B N 1
ATOM 2403 C CA . ILE B 2 54 ? -10.448 -27.043 41.269 1.00 9.74 54 ILE B CA 1
ATOM 2404 C C . ILE B 2 54 ? -11.063 -26.273 42.435 1.00 9.32 54 ILE B C 1
ATOM 2405 O O . ILE B 2 54 ? -11.770 -26.883 43.272 1.00 11.49 54 ILE B O 1
ATOM 2410 N N . GLN B 2 55 ? -10.776 -24.964 42.504 1.00 9.72 55 GLN B N 1
ATOM 2411 C CA . GLN B 2 55 ? -11.247 -24.111 43.606 1.00 10.92 55 GLN B CA 1
ATOM 2412 C C . GLN B 2 55 ? -11.770 -22.816 43.009 1.00 9.61 55 GLN B C 1
ATOM 2413 O O . GLN B 2 55 ? -11.238 -22.348 41.984 1.00 11.83 55 GLN B O 1
ATOM 2419 N N . GLY B 2 56 ? -12.803 -22.288 43.628 1.00 8.97 56 GLY B N 1
ATOM 2420 C CA . GLY B 2 56 ? -13.304 -20.967 43.236 1.00 8.81 56 GLY B CA 1
ATOM 2421 C C . GLY B 2 56 ? -13.614 -20.151 44.461 1.00 8.04 56 GLY B C 1
ATOM 2422 O O . GLY B 2 56 ? -14.012 -20.737 45.521 1.00 9.43 56 GLY B O 1
ATOM 2423 N N . ARG B 2 57 ? -13.453 -18.849 44.374 1.00 8.62 57 ARG B N 1
ATOM 2424 C CA . ARG B 2 57 ? -13.777 -17.991 45.511 1.00 9.62 57 ARG B CA 1
ATOM 2425 C C . ARG B 2 57 ? -14.120 -16.598 45.024 1.00 8.89 57 ARG B C 1
ATOM 2426 O O . ARG B 2 57 ? -13.557 -16.124 44.028 1.00 10.23 57 ARG B O 1
ATOM 2434 N N . PRO B 2 58 ? -14.972 -15.878 45.746 1.00 10.55 58 PRO B N 1
ATOM 2435 C CA . PRO B 2 58 ? -15.231 -14.466 45.412 1.00 12.17 58 PRO B CA 1
ATOM 2436 C C . PRO B 2 58 ? -13.967 -13.644 45.693 1.00 11.96 58 PRO B C 1
ATOM 2437 O O . PRO B 2 58 ? -13.227 -13.983 46.639 1.00 14.04 58 PRO B O 1
ATOM 2441 N N . ALA B 2 59 ? -13.716 -12.623 44.895 1.00 14.83 59 ALA B N 1
ATOM 2442 C CA . ALA B 2 59 ? -12.473 -11.870 45.135 1.00 20.60 59 ALA B CA 1
ATOM 2443 C C . ALA B 2 59 ? -12.597 -10.540 45.872 1.00 28.42 59 ALA B C 1
ATOM 2444 O O . ALA B 2 59 ? -13.695 -10.097 46.254 1.00 35.06 59 ALA B O 1
ATOM 2446 N N . HIS B 2 66 ? -3.365 -6.600 32.037 1.00 41.96 66 HIS B N 1
ATOM 2447 C CA . HIS B 2 66 ? -3.435 -7.431 30.824 1.00 39.72 66 HIS B CA 1
ATOM 2448 C C . HIS B 2 66 ? -4.676 -8.322 30.756 1.00 33.34 66 HIS B C 1
ATOM 2449 O O . HIS B 2 66 ? -4.828 -9.043 29.766 1.00 34.11 66 HIS B O 1
ATOM 2456 N N . GLU B 2 67 ? -5.541 -8.286 31.751 1.00 26.30 67 GLU B N 1
ATOM 2457 C CA . GLU B 2 67 ? -6.810 -8.979 31.886 1.00 25.38 67 GLU B CA 1
ATOM 2458 C C . GLU B 2 67 ? -7.744 -8.127 32.743 1.00 27.18 67 GLU B C 1
ATOM 2459 O O . GLU B 2 67 ? -7.293 -7.151 33.366 1.00 30.27 67 GLU B O 1
ATOM 2465 N N . HIS B 2 68 ? -9.042 -8.410 32.775 1.00 26.55 68 HIS B N 1
ATOM 2466 C CA . HIS B 2 68 ? -9.996 -7.566 33.517 1.00 26.23 68 HIS B CA 1
ATOM 2467 C C . HIS B 2 68 ? -9.883 -7.702 35.022 1.00 30.46 68 HIS B C 1
ATOM 2468 O O . HIS B 2 68 ? -9.198 -8.628 35.496 1.00 29.72 68 HIS B O 1
ATOM 2475 N N . GLY B 2 69 ? -10.540 -6.875 35.839 1.00 34.55 69 GLY B N 1
ATOM 2476 C CA . GLY B 2 69 ? -10.462 -7.003 37.306 1.00 37.85 69 GLY B CA 1
ATOM 2477 C C . GLY B 2 69 ? -11.445 -7.931 38.008 1.00 42.39 69 GLY B C 1
ATOM 2478 O O . GLY B 2 69 ? -12.344 -7.463 38.739 1.00 50.20 69 GLY B O 1
ATOM 2479 N N . GLY B 2 70 ? -11.325 -9.252 37.823 1.00 42.81 70 GLY B N 1
ATOM 2480 C CA . GLY B 2 70 ? -12.243 -10.283 38.215 1.00 41.58 70 GLY B CA 1
ATOM 2481 C C . GLY B 2 70 ? -12.920 -10.106 39.544 1.00 36.99 70 GLY B C 1
ATOM 2482 O O . GLY B 2 70 ? -12.295 -9.857 40.592 1.00 44.18 70 GLY B O 1
ATOM 2483 N N . GLY B 2 71 ? -14.247 -10.257 39.641 1.00 31.18 71 GLY B N 1
ATOM 2484 C CA . GLY B 2 71 ? -14.811 -10.396 40.977 1.00 25.31 71 GLY B CA 1
ATOM 2485 C C . GLY B 2 71 ? -14.820 -11.822 41.520 1.00 19.96 71 GLY B C 1
ATOM 2486 O O . GLY B 2 71 ? -15.395 -12.055 42.615 1.00 20.16 71 GLY B O 1
ATOM 2487 N N . TYR B 2 72 ? -14.209 -12.763 40.838 1.00 14.44 72 TYR B N 1
ATOM 2488 C CA . TYR B 2 72 ? -14.191 -14.157 41.272 1.00 11.44 72 TYR B CA 1
ATOM 2489 C C . TYR B 2 72 ? -12.930 -14.810 40.770 1.00 11.59 72 TYR B C 1
ATOM 2490 O O . TYR B 2 72 ? -12.507 -14.506 39.655 1.00 15.22 72 TYR B O 1
ATOM 2499 N N . GLU B 2 73 ? -12.321 -15.684 41.577 1.00 10.90 73 GLU B N 1
ATOM 2500 C CA . GLU B 2 73 ? -11.078 -16.349 41.195 1.00 10.48 73 GLU B CA 1
ATOM 2501 C C . GLU B 2 73 ? -11.291 -17.847 41.118 1.00 9.15 73 GLU B C 1
ATOM 2502 O O . GLU B 2 73 ? -11.961 -18.382 41.965 1.00 10.24 73 GLU B O 1
ATOM 2508 N N . VAL B 2 74 ? -10.680 -18.482 40.130 1.00 10.11 74 VAL B N 1
ATOM 2509 C CA . VAL B 2 74 ? -10.697 -19.936 39.989 1.00 10.16 74 VAL B CA 1
ATOM 2510 C C . VAL B 2 74 ? -9.259 -20.427 39.895 1.00 10.39 74 VAL B C 1
ATOM 2511 O O . VAL B 2 74 ? -8.407 -19.744 39.312 1.00 11.02 74 VAL B O 1
ATOM 2515 N N . PHE B 2 75 ? -8.988 -21.590 40.460 1.00 10.82 75 PHE B N 1
ATOM 2516 C CA . PHE B 2 75 ? -7.681 -22.219 40.415 1.00 10.54 75 PHE B CA 1
ATOM 2517 C C . PHE B 2 75 ? -7.821 -23.668 39.951 1.00 11.56 75 PHE B C 1
ATOM 2518 O O . PHE B 2 75 ? -8.763 -24.363 40.331 1.00 13.51 75 PHE B O 1
ATOM 2526 N N . VAL B 2 76 ? -6.835 -24.103 39.189 1.00 11.49 76 VAL B N 1
ATOM 2527 C CA . VAL B 2 76 ? -6.688 -25.527 38.787 1.00 11.78 76 VAL B CA 1
ATOM 2528 C C . VAL B 2 76 ? -5.353 -25.965 39.313 1.00 12.13 76 VAL B C 1
ATOM 2529 O O . VAL B 2 76 ? -4.303 -25.423 38.911 1.00 14.19 76 VAL B O 1
ATOM 2533 N N . ASP B 2 77 ? -5.347 -26.929 40.251 1.00 13.50 77 ASP B N 1
ATOM 2534 C CA . ASP B 2 77 ? -4.116 -27.341 40.943 1.00 15.12 77 ASP B CA 1
ATOM 2535 C C . ASP B 2 77 ? -3.303 -26.158 41.414 1.00 16.67 77 ASP B C 1
ATOM 2536 O O . ASP B 2 77 ? -2.078 -26.134 41.302 1.00 22.24 77 ASP B O 1
ATOM 2541 N N . GLY B 2 78 ? -4.018 -25.171 41.955 1.00 16.40 78 GLY B N 1
ATOM 2542 C CA . GLY B 2 78 ? -3.332 -24.046 42.612 1.00 17.65 78 GLY B CA 1
ATOM 2543 C C . GLY B 2 78 ? -2.830 -23.021 41.616 1.00 17.14 78 GLY B C 1
ATOM 2544 O O . GLY B 2 78 ? -2.172 -22.092 42.148 1.00 22.31 78 GLY B O 1
ATOM 2545 N N . VAL B 2 79 ? -3.072 -23.146 40.321 1.00 15.75 79 VAL B N 1
ATOM 2546 C CA . VAL B 2 79 ? -2.693 -22.158 39.299 1.00 14.19 79 VAL B CA 1
ATOM 2547 C C . VAL B 2 79 ? -3.962 -21.388 38.918 1.00 12.68 79 VAL B C 1
ATOM 2548 O O . VAL B 2 79 ? -4.960 -22.018 38.612 1.00 12.19 79 VAL B O 1
ATOM 2552 N N . GLN B 2 80 ? -3.928 -20.048 38.994 1.00 12.39 80 GLN B N 1
ATOM 2553 C CA . GLN B 2 80 ? -5.116 -19.281 38.698 1.00 13.38 80 GLN B CA 1
ATOM 2554 C C . GLN B 2 80 ? -5.505 -19.398 37.230 1.00 13.71 80 GLN B C 1
ATOM 2555 O O . GLN B 2 80 ? -4.665 -19.257 36.338 1.00 16.51 80 GLN B O 1
ATOM 2561 N N . LEU B 2 81 ? -6.802 -19.641 37.004 1.00 12.57 81 LEU B N 1
ATOM 2562 C CA . LEU B 2 81 ? -7.451 -19.726 35.709 1.00 13.96 81 LEU B CA 1
ATOM 2563 C C . LEU B 2 81 ? -8.267 -18.452 35.482 1.00 12.35 81 LEU B C 1
ATOM 2564 O O . LEU B 2 81 ? -9.174 -18.177 36.281 1.00 13.43 81 LEU B O 1
ATOM 2569 N N . HIS B 2 82 ? -7.929 -17.662 34.480 1.00 11.50 82 HIS B N 1
ATOM 2570 C CA . HIS B 2 82 ? -8.703 -16.450 34.228 1.00 12.05 82 HIS B CA 1
ATOM 2571 C C . HIS B 2 82 ? -10.102 -16.855 33.781 1.00 11.31 82 HIS B C 1
ATOM 2572 O O . HIS B 2 82 ? -10.267 -17.622 32.854 1.00 12.00 82 HIS B O 1
ATOM 2585 N N . VAL B 2 83 ? -11.092 -16.273 34.479 1.00 11.76 83 VAL B N 1
ATOM 2586 C CA . VAL B 2 83 ? -12.484 -16.481 34.159 1.00 11.56 83 VAL B CA 1
ATOM 2587 C C . VAL B 2 83 ? -13.196 -15.131 34.134 1.00 11.47 83 VAL B C 1
ATOM 2588 O O . VAL B 2 83 ? -12.752 -14.139 34.713 1.00 14.20 83 VAL B O 1
ATOM 2592 N N . MET B 2 84 ? -14.328 -15.101 33.452 1.00 12.62 84 MET B N 1
ATOM 2593 C CA . MET B 2 84 ? -15.041 -13.859 33.222 1.00 13.25 84 MET B CA 1
ATOM 2594 C C . MET B 2 84 ? -16.544 -14.145 33.246 1.00 12.49 84 MET B C 1
ATOM 2595 O O . MET B 2 84 ? -17.016 -15.181 32.735 1.00 12.59 84 MET B O 1
ATOM 2604 N N . ARG B 2 85 ? -17.296 -13.201 33.813 1.00 13.23 85 ARG B N 1
ATOM 2605 C CA . ARG B 2 85 ? -18.757 -13.321 33.865 1.00 12.86 85 ARG B CA 1
ATOM 2606 C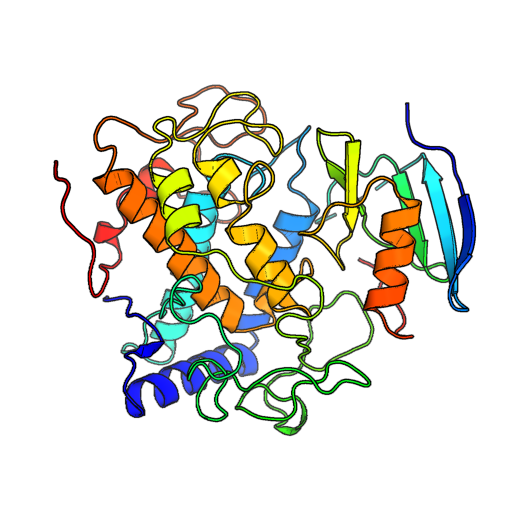 C . ARG B 2 85 ? -19.372 -12.512 32.750 1.00 12.23 85 ARG B C 1
ATOM 2607 O O . ARG B 2 85 ? -18.933 -11.360 32.518 1.00 16.68 85 ARG B O 1
ATOM 2615 N N . ASN B 2 86 ? -20.371 -13.062 32.086 1.00 11.22 86 ASN B N 1
ATOM 2616 C CA . ASN B 2 86 ? -21.101 -12.324 31.070 1.00 12.02 86 ASN B CA 1
ATOM 2617 C C . ASN B 2 86 ? -22.328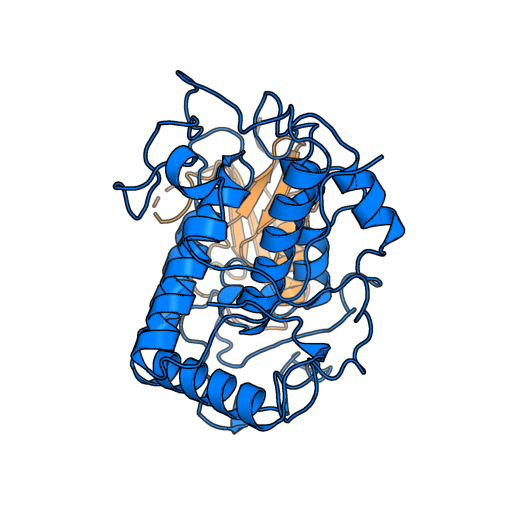 -11.645 31.652 1.00 12.25 86 ASN B C 1
ATOM 2618 O O . ASN B 2 86 ? -22.791 -12.066 32.697 1.00 13.36 86 ASN B O 1
ATOM 2623 N N . ALA B 2 87 ? -22.895 -10.694 30.929 1.00 13.37 87 ALA B N 1
ATOM 2624 C CA . ALA B 2 87 ? -24.084 -9.946 31.383 1.00 14.53 87 ALA B CA 1
ATOM 2625 C C . ALA B 2 87 ? -25.213 -10.860 31.767 1.00 14.20 87 ALA B C 1
ATOM 2626 O O . ALA B 2 87 ? -25.967 -10.547 32.686 1.00 17.37 87 ALA B O 1
ATOM 2628 N N . ASP B 2 88 ? -25.439 -11.973 31.094 1.00 14.06 88 ASP B N 1
ATOM 2629 C CA . ASP B 2 88 ? -26.549 -12.849 31.453 1.00 14.01 88 ASP B CA 1
ATOM 2630 C C . ASP B 2 88 ? -26.223 -13.777 32.614 1.00 12.86 88 ASP B C 1
ATOM 2631 O O . ASP B 2 88 ? -27.087 -14.604 32.943 1.00 15.28 88 ASP B O 1
ATOM 2636 N N . GLY B 2 89 ? -25.049 -13.641 33.253 1.00 12.75 89 GLY B N 1
ATOM 2637 C CA . GLY B 2 89 ? -24.785 -14.454 34.422 1.00 13.89 89 GLY B CA 1
ATOM 2638 C C . GLY B 2 89 ? -23.967 -15.688 34.097 1.00 12.95 89 GLY B C 1
ATOM 2639 O O . GLY B 2 89 ? -23.533 -16.370 35.047 1.00 16.07 89 GLY B O 1
ATOM 2640 N N . SER B 2 90 ? -23.791 -16.008 32.825 1.00 13.38 90 SER B N 1
ATOM 2641 C CA . SER B 2 90 ? -22.943 -17.134 32.428 1.00 12.33 90 SER B CA 1
ATOM 2642 C C . SER B 2 90 ? -21.464 -16.739 32.573 1.00 10.87 90 SER B C 1
ATOM 2643 O O . SER B 2 90 ? -21.129 -15.607 32.843 1.00 13.81 90 SER B O 1
ATOM 2648 N N . TRP B 2 91 ? -20.608 -17.748 32.421 1.00 10.16 91 TRP B N 1
ATOM 2649 C CA . TRP B 2 91 ? -19.157 -17.663 32.631 1.00 9.99 91 TRP B CA 1
ATOM 2650 C C . TRP B 2 91 ? -18.406 -18.215 31.459 1.00 10.67 91 TRP B C 1
ATOM 2651 O O . TRP B 2 91 ? -18.923 -19.123 30.792 1.00 10.89 91 TRP B O 1
ATOM 2662 N N . ILE B 2 92 ? -17.200 -17.700 31.266 1.00 11.44 92 ILE B N 1
ATOM 2663 C CA . ILE B 2 92 ? -16.280 -18.320 30.316 1.00 11.34 92 ILE B CA 1
ATOM 2664 C C . ILE B 2 92 ? -14.898 -18.319 30.994 1.00 11.70 92 ILE B C 1
ATOM 2665 O O . ILE B 2 92 ? -14.749 -17.732 32.084 1.00 11.41 92 ILE B O 1
ATOM 2670 N N . SER B 2 93 ? -13.948 -18.968 30.357 1.00 12.01 93 SER B N 1
ATOM 2671 C CA . SER B 2 93 ? -12.588 -18.930 30.859 1.00 11.84 93 SER B CA 1
ATOM 2672 C C . SER B 2 93 ? -11.624 -18.740 29.688 1.00 12.38 93 SER B C 1
ATOM 2673 O O . SER B 2 93 ? -12.049 -18.873 28.533 1.00 11.55 93 SER B O 1
ATOM 2676 N N . VAL B 2 94 ? -10.358 -18.439 30.000 1.00 12.18 94 VAL B N 1
ATOM 2677 C CA . VAL B 2 94 ? -9.432 -18.233 28.888 1.00 12.97 94 VAL B CA 1
ATOM 2678 C C . VAL B 2 94 ? -9.176 -19.504 28.118 1.00 13.13 94 VAL B C 1
ATOM 2679 O O . VAL B 2 94 ? -8.722 -19.480 26.970 1.00 20.53 94 VAL B O 1
ATOM 2683 N N . VAL B 2 95 ? -9.514 -20.691 28.637 1.00 11.80 95 VAL B N 1
ATOM 2684 C CA . VAL B 2 95 ? -9.355 -21.857 27.769 1.00 13.01 95 VAL B CA 1
ATOM 2685 C C . VAL B 2 95 ? -10.661 -22.296 27.137 1.00 11.36 95 VAL B C 1
ATOM 2686 O O . VAL B 2 95 ? -10.673 -23.257 26.345 1.00 13.06 95 VAL B O 1
ATOM 2690 N N . SER B 2 96 ? -11.740 -21.589 27.335 1.00 12.63 96 SER B N 1
ATOM 2691 C CA . SER B 2 96 ? -12.997 -21.848 26.645 1.00 12.30 96 SER B CA 1
ATOM 2692 C C . SER B 2 96 ? -13.740 -20.525 26.604 1.00 12.30 96 SER B C 1
ATOM 2693 O O . SER B 2 96 ? -14.730 -20.307 27.292 1.00 17.09 96 SER B O 1
ATOM 2696 N N . HIS B 2 97 ? -13.239 -19.627 25.784 1.00 11.78 97 HIS B N 1
ATOM 2697 C CA . HIS B 2 97 ? -13.678 -18.251 25.855 1.00 13.66 97 HIS B CA 1
ATOM 2698 C C . HIS B 2 97 ? -14.941 -17.988 25.067 1.00 16.55 97 HIS B C 1
ATOM 2699 O O . HIS B 2 97 ? -15.563 -16.929 25.255 1.00 23.55 97 HIS B O 1
ATOM 2712 N N . TYR B 2 98 ? -15.334 -18.866 24.165 1.00 15.25 98 TYR B N 1
ATOM 2713 C CA . TYR B 2 98 ? -16.418 -18.552 23.242 1.00 15.29 98 TYR B CA 1
ATOM 2714 C C . TYR B 2 98 ? -17.630 -19.408 23.539 1.00 15.19 98 TYR B C 1
ATOM 2715 O O . TYR B 2 98 ? -18.549 -19.479 22.722 1.00 14.88 98 TYR B O 1
ATOM 2724 N N . ASP B 2 99 ? -17.649 -20.078 24.687 1.00 17.74 99 ASP B N 1
ATOM 2725 C CA . ASP B 2 99 ? -18.636 -21.120 24.954 1.00 18.94 99 ASP B CA 1
ATOM 2726 C C . ASP B 2 99 ? -19.152 -20.945 26.372 1.00 16.77 99 ASP B C 1
ATOM 2727 O O . ASP B 2 99 ? -18.690 -21.615 27.323 1.00 17.81 99 ASP B O 1
ATOM 2732 N N . PRO B 2 100 ? -20.130 -20.065 26.595 1.00 13.15 100 PRO B N 1
ATOM 2733 C CA . PRO B 2 100 ? -20.596 -19.787 27.951 1.00 12.67 100 PRO B CA 1
ATOM 2734 C C . PRO B 2 100 ? -21.161 -21.027 28.654 1.00 11.24 100 PRO B C 1
ATOM 2735 O O . PRO B 2 100 ? -21.880 -21.836 28.057 1.00 12.13 100 PRO B O 1
ATOM 2739 N N . VAL B 2 101 ? -20.833 -21.085 29.937 1.00 10.00 101 VAL B N 1
ATOM 2740 C CA . VAL B 2 101 ? -21.365 -22.138 30.826 1.00 10.32 101 VAL B CA 1
ATOM 2741 C C . VAL B 2 101 ? -21.982 -21.478 32.056 1.00 9.60 101 VAL B C 1
ATOM 2742 O O . VAL B 2 101 ? -21.745 -20.284 32.327 1.00 10.37 101 VAL B O 1
ATOM 2746 N N . PRO B 2 102 ? -22.835 -22.148 32.836 1.00 9.09 102 PRO B N 1
ATOM 2747 C CA . PRO B 2 102 ? -23.645 -21.401 33.785 1.00 9.71 102 PRO B CA 1
ATOM 2748 C C . PRO B 2 102 ? -22.980 -20.881 35.037 1.00 9.13 102 PRO B C 1
ATOM 2749 O O . PRO B 2 102 ? -23.525 -19.969 35.649 1.00 10.76 102 PRO B O 1
ATOM 2753 N N . THR B 2 103 ? -21.843 -21.482 35.439 1.00 9.06 103 THR B N 1
ATOM 2754 C CA . THR B 2 103 ? -21.298 -21.188 36.755 1.00 8.62 103 THR B CA 1
ATOM 2755 C C . THR B 2 103 ? -19.787 -21.181 36.708 1.00 8.14 103 THR B C 1
ATOM 2756 O O . THR B 2 103 ? -19.161 -21.724 35.765 1.00 8.52 103 THR B O 1
ATOM 2760 N N . PRO B 2 104 ? -19.082 -20.577 37.695 1.00 8.57 104 PRO B N 1
ATOM 2761 C CA . PRO B 2 104 ? -17.616 -20.687 37.691 1.00 9.00 104 PRO B CA 1
ATOM 2762 C C . PRO B 2 104 ? -17.109 -22.111 37.886 1.00 8.77 104 PRO B C 1
ATOM 2763 O O . PRO B 2 104 ? -16.064 -22.481 37.308 1.00 8.58 104 PRO B O 1
ATOM 2767 N N . ARG B 2 105 ? -17.840 -22.951 38.637 1.00 8.20 105 ARG B N 1
ATOM 2768 C CA . ARG B 2 105 ? -17.410 -24.347 38.724 1.00 8.56 105 ARG B CA 1
ATOM 2769 C C . ARG B 2 105 ? -17.517 -25.024 37.371 1.00 7.82 105 ARG B C 1
ATOM 2770 O O . ARG B 2 105 ? -16.655 -25.824 36.976 1.00 8.63 105 ARG B O 1
ATOM 2778 N N . ALA B 2 106 ? -18.600 -24.727 36.617 1.00 8.20 106 ALA B N 1
ATOM 2779 C CA . ALA B 2 106 ? -18.689 -25.304 35.268 1.00 8.31 106 ALA B CA 1
ATOM 2780 C C . ALA B 2 106 ? -17.551 -24.826 34.391 1.00 8.55 106 ALA B C 1
ATOM 2781 O O . ALA B 2 106 ? -17.033 -25.609 33.576 1.00 9.38 106 ALA B O 1
ATOM 2783 N N . ALA B 2 107 ? -17.114 -23.566 34.546 1.00 9.16 107 ALA B N 1
ATOM 2784 C CA . ALA B 2 107 ? -15.937 -23.109 33.766 1.00 9.25 107 ALA B CA 1
ATOM 2785 C C . ALA B 2 107 ? -14.676 -23.828 34.182 1.00 9.09 107 ALA B C 1
ATOM 2786 O O . ALA B 2 107 ? -13.808 -24.202 33.356 1.00 9.86 107 ALA B O 1
ATOM 2788 N N . ALA B 2 108 ? -14.505 -24.049 35.489 1.00 8.93 108 ALA B N 1
ATOM 2789 C CA . ALA B 2 108 ? -13.327 -24.815 35.966 1.00 9.09 108 ALA B CA 1
ATOM 2790 C C . ALA B 2 108 ? -13.338 -26.219 35.433 1.00 8.63 108 ALA B C 1
ATOM 2791 O O . ALA B 2 108 ? -12.281 -26.725 35.018 1.00 9.72 108 ALA B O 1
ATOM 2793 N N . ARG B 2 109 ? -14.488 -26.874 35.454 1.00 9.24 109 ARG B N 1
ATOM 2794 C CA . ARG B 2 109 ? -14.571 -28.249 34.965 1.00 10.31 109 ARG B CA 1
ATOM 2795 C C . ARG B 2 109 ? -14.292 -28.261 33.429 1.00 9.71 109 ARG B C 1
ATOM 2796 O O . ARG B 2 109 ? -13.608 -29.164 32.924 1.00 10.38 109 ARG B O 1
ATOM 2804 N N . ALA B 2 110 ? -14.847 -27.280 32.693 1.00 9.79 110 ALA B N 1
ATOM 2805 C CA . ALA B 2 110 ? -14.594 -27.217 31.246 1.00 10.54 110 ALA B CA 1
ATOM 2806 C C . ALA B 2 110 ? -13.103 -27.021 30.993 1.00 10.39 110 ALA B C 1
ATOM 2807 O O . ALA B 2 110 ? -12.575 -27.560 30.041 1.00 11.15 110 ALA B O 1
ATOM 2809 N N . ALA B 2 111 ? -12.425 -26.281 31.853 1.00 9.49 111 ALA B N 1
ATOM 2810 C CA . ALA B 2 111 ? -10.977 -26.077 31.680 1.00 10.44 111 ALA B CA 1
ATOM 2811 C C . ALA B 2 111 ? -10.215 -27.363 31.912 1.00 9.53 111 ALA B C 1
ATOM 2812 O O . ALA B 2 111 ? -9.333 -27.732 31.152 1.00 10.70 111 ALA B O 1
ATOM 2814 N N . VAL B 2 112 ? -10.554 -28.111 32.961 1.00 9.75 112 VAL B N 1
ATOM 2815 C CA . VAL B 2 112 ? -9.916 -29.407 33.206 1.00 10.16 112 VAL B CA 1
ATOM 2816 C C . VAL B 2 112 ? -10.166 -30.323 32.025 1.00 10.30 112 VAL B C 1
ATOM 2817 O O . VAL B 2 112 ? -9.258 -31.030 31.565 1.00 11.15 112 VAL B O 1
ATOM 2821 N N . ASP B 2 113 ? -11.395 -30.354 31.466 1.00 10.66 113 ASP B N 1
ATOM 2822 C CA . ASP B 2 113 ? -11.660 -31.193 30.304 1.00 11.82 113 ASP B CA 1
ATOM 2823 C C . ASP B 2 113 ? -10.762 -30.749 29.136 1.00 12.14 113 ASP B C 1
ATOM 2824 O O . ASP B 2 113 ? -10.217 -31.622 28.452 1.00 14.97 113 ASP B O 1
ATOM 2829 N N . GLU B 2 114 ? -10.621 -29.462 28.920 1.00 11.73 114 GLU B N 1
ATOM 2830 C CA . GLU B 2 114 ? -9.842 -28.933 27.762 1.00 12.76 114 GLU B CA 1
ATOM 2831 C C . GLU B 2 114 ? -8.351 -29.251 27.906 1.00 11.49 114 GLU B C 1
ATOM 2832 O O . GLU B 2 114 ? -7.654 -29.542 26.927 1.00 12.20 114 GLU B O 1
ATOM 2838 N N . LEU B 2 115 ? -7.858 -29.218 29.160 1.00 10.64 115 LEU B N 1
ATOM 2839 C CA . LEU B 2 115 ? -6.419 -29.328 29.384 1.00 10.68 115 LEU B CA 1
ATOM 2840 C C . LEU B 2 115 ? -5.895 -30.735 29.193 1.00 11.29 115 LEU B C 1
ATOM 2841 O O . LEU B 2 115 ? -4.697 -30.904 28.957 1.00 11.65 115 LEU B O 1
ATOM 2846 N N . GLN B 2 116 ? -6.763 -31.774 29.384 1.00 11.05 116 GLN B N 1
ATOM 2847 C CA . GLN B 2 116 ? -6.353 -33.156 29.161 1.00 12.52 116 GLN B CA 1
ATOM 2848 C C . GLN B 2 116 ? -5.077 -33.490 29.903 1.00 13.38 116 GLN B C 1
ATOM 2849 O O . GLN B 2 116 ? -4.129 -34.101 29.369 1.00 16.60 116 GLN B O 1
ATOM 2855 N N . GLY B 2 117 ? -5.004 -33.055 31.152 1.00 12.77 117 GLY B N 1
ATOM 2856 C CA . GLY B 2 117 ? -3.913 -33.367 32.034 1.00 13.36 117 GLY B CA 1
ATOM 2857 C C . GLY B 2 117 ? -2.823 -32.271 32.071 1.00 14.08 117 GLY B C 1
ATOM 2858 O O . GLY B 2 117 ? -1.957 -32.319 32.960 1.00 16.84 117 GLY B O 1
ATOM 2859 N N . ALA B 2 118 ? -2.822 -31.308 31.144 1.00 13.70 118 ALA B N 1
ATOM 2860 C CA . ALA B 2 118 ? -1.714 -30.348 31.088 1.00 14.19 118 ALA B CA 1
ATOM 2861 C C . ALA B 2 118 ? -1.765 -29.379 32.242 1.00 13.48 118 ALA B C 1
ATOM 2862 O O . ALA B 2 118 ? -2.834 -28.919 32.587 1.00 13.04 118 ALA B O 1
ATOM 2864 N N . PRO B 2 119 ? -0.597 -29.113 32.816 1.00 14.85 119 PRO B N 1
ATOM 2865 C CA . PRO B 2 119 ? -0.518 -27.984 33.744 1.00 15.96 119 PRO B CA 1
ATOM 2866 C C . PRO B 2 119 ? -0.972 -26.690 33.105 1.00 16.58 119 PRO B C 1
ATOM 2867 O O . PRO B 2 119 ? -0.696 -26.381 31.960 1.00 18.62 119 PRO B O 1
ATOM 2871 N N . LEU B 2 120 ? -1.718 -25.897 33.850 1.00 17.14 120 LEU B N 1
ATOM 2872 C CA . LEU B 2 120 ? -2.073 -24.550 33.439 1.00 17.14 120 LEU B CA 1
ATOM 2873 C C . LEU B 2 120 ? -0.867 -23.631 33.652 1.00 19.20 120 LEU B C 1
ATOM 2874 O O . LEU B 2 120 ? -0.083 -23.807 34.569 1.00 19.22 120 LEU B O 1
ATOM 2879 N N . LEU B 2 121 ? -0.676 -22.637 32.776 1.00 21.73 121 LEU B N 1
ATOM 2880 C CA . LEU B 2 121 ? 0.367 -21.669 32.994 1.00 22.83 121 LEU B CA 1
ATOM 2881 C C . LEU B 2 121 ? -0.254 -20.407 33.594 1.00 26.85 121 LEU B C 1
ATOM 2882 O O . LEU B 2 121 ? -1.317 -20.002 33.080 1.00 30.59 121 LEU B O 1
ATOM 2887 N N . PRO B 2 122 ? 0.325 -19.750 34.585 1.00 28.18 122 PRO B N 1
ATOM 2888 C CA . PRO B 2 122 ? -0.272 -18.483 35.079 1.00 31.52 122 PRO B CA 1
ATOM 2889 C C . PRO B 2 122 ? -0.396 -17.457 33.950 1.00 35.12 122 PRO B C 1
ATOM 2890 O O . PRO B 2 122 ? 0.412 -17.440 33.010 1.00 38.90 122 PRO B O 1
ATOM 2894 N N . PHE B 2 123 ? -1.418 -16.607 34.056 1.00 38.09 123 PHE B N 1
ATOM 2895 C CA . PHE B 2 123 ? -1.488 -15.391 33.247 1.00 41.75 123 PHE B CA 1
ATOM 2896 C C . PHE B 2 123 ? -0.741 -14.243 33.930 1.00 43.84 123 PHE B C 1
ATOM 2897 O O . PHE B 2 123 ? -0.357 -13.306 33.185 1.00 44.59 123 PHE B O 1
#

Radius of gyration: 19.59 Å; Cα contacts (8 Å, |Δi|>4): 751; chains: 2; bounding box: 45×49×54 Å

InterPro domains:
  IPR002227 Tyrosinase copper-binding domain [PF00264] (29-229)
  IPR002227 Tyrosinase copper-binding domain [PR00092] (54-71)
  IPR002227 Tyrosinase copper-binding domain [PR00092] (83-88)
  IPR002227 Tyrosinase copper-binding domain [PR00092] (189-200)
  IPR002227 Tyrosinase copper-binding domain [PR00092] (208-226)
  IPR002227 Tyrosinase copper-binding domain [PS00497] (54-71)
  IPR002227 Tyrosinase copper-binding domain [PS00498] (209-220)
  IPR008922 Di-copper centre-containing domain superfamily [G3DSA:1.10.1280.10] (1-273)
  IPR008922 Di-copper centre-containing domain superfamily [SSF48056] (1-272)
  IPR050316 Tyrosinase and Hemocyanin [PTHR11474] (3-254)

Sequence (356 aa):
TVRKNQATLTADEKRRFVAAVLELKRSGRYDEFVRTHNEFIMSDTDSGERTGHHRSPSFLPWHRRFLLDFEQALQSVDSSVTLPYWDWSADRTVRASLWAPDFLGGTGRSTDGRVMDGPFAASTGNWPINVRVDSRTYLRRSLGGSVAELPTRAEVESVLAISAYDLPPYNSASEGFRNHLEGWRGVNLHNRVHVWVGGQMATGGVSPNDPVFWLHHAYVDKLWAEWQRRHPDSAYVPTGGTPDVVDLNETMKPWNTVRPADLLDHTAYYTFDALEHHHHAAPESFDEVYKGRRIQGRPAHEHGGGYEVFVDGVQLHVMRNADGSWISVVSHYDPVPTPRAAARAAVDELQGAPLLPF